Protein AF-A0A563END6-F1 (afdb_monomer)

Structure (mmCIF, N/CA/C/O backbone):
data_AF-A0A563END6-F1
#
_entry.id   AF-A0A563END6-F1
#
loop_
_atom_site.group_PDB
_atom_site.id
_atom_site.type_symbol
_atom_site.label_atom_id
_atom_site.label_alt_id
_atom_site.label_comp_id
_atom_site.label_asym_id
_atom_site.label_entity_id
_atom_site.label_seq_id
_atom_site.pdbx_PDB_ins_code
_atom_site.Cartn_x
_atom_site.Cartn_y
_atom_site.Cartn_z
_atom_site.occupancy
_atom_site.B_iso_or_equiv
_atom_site.auth_seq_id
_atom_site.auth_comp_id
_atom_site.auth_asym_id
_atom_site.auth_atom_id
_atom_site.pdbx_PDB_model_num
ATOM 1 N N . MET A 1 1 ? -0.394 10.462 -20.859 1.00 50.06 1 MET A N 1
ATOM 2 C CA . MET A 1 1 ? -0.257 9.027 -21.221 1.00 50.06 1 MET A CA 1
ATOM 3 C C . MET A 1 1 ? 1.206 8.719 -21.056 1.00 50.06 1 MET A C 1
ATOM 5 O O . MET A 1 1 ? 2.002 9.294 -21.792 1.00 50.06 1 MET A O 1
ATOM 9 N N . VAL A 1 2 ? 1.540 7.868 -20.091 1.00 61.25 2 VAL A N 1
ATOM 10 C CA . VAL A 1 2 ? 2.917 7.498 -19.762 1.00 61.25 2 VAL A CA 1
ATOM 11 C C . VAL A 1 2 ? 3.500 6.647 -20.901 1.00 61.25 2 VAL A C 1
ATOM 13 O O . VAL A 1 2 ? 3.554 5.420 -20.847 1.00 61.25 2 VAL A O 1
ATOM 16 N N . ALA A 1 3 ? 3.840 7.293 -22.013 1.00 48.19 3 ALA A N 1
ATOM 17 C CA . ALA A 1 3 ? 4.361 6.634 -23.195 1.00 48.19 3 ALA A CA 1
ATOM 18 C C . ALA A 1 3 ? 5.768 6.097 -22.889 1.00 48.19 3 ALA A C 1
ATOM 20 O O . ALA A 1 3 ? 6.666 6.865 -22.563 1.00 48.19 3 ALA A O 1
ATOM 21 N N . GLY A 1 4 ? 5.959 4.779 -23.005 1.00 56.31 4 GLY A N 1
ATOM 22 C CA . GLY A 1 4 ? 7.280 4.142 -22.915 1.00 56.31 4 GLY A CA 1
ATOM 23 C C . GLY A 1 4 ? 7.589 3.391 -21.617 1.00 56.31 4 GLY A C 1
ATOM 24 O O . GLY A 1 4 ? 8.641 2.763 -21.534 1.00 56.31 4 GLY A O 1
ATOM 25 N N . VAL A 1 5 ? 6.690 3.378 -20.631 1.00 72.31 5 VAL A N 1
ATOM 26 C CA . VAL A 1 5 ? 6.858 2.546 -19.430 1.00 72.31 5 VAL A CA 1
ATOM 27 C C . VAL A 1 5 ? 6.331 1.132 -19.696 1.00 72.31 5 VAL A C 1
ATOM 29 O O . VAL A 1 5 ? 5.125 0.922 -19.802 1.00 72.31 5 VAL A O 1
ATOM 32 N N . ASN A 1 6 ? 7.229 0.144 -19.789 1.00 83.88 6 ASN A N 1
ATOM 33 C CA . ASN A 1 6 ? 6.854 -1.270 -19.894 1.00 83.88 6 ASN A CA 1
ATOM 34 C C . ASN A 1 6 ? 7.070 -2.009 -18.564 1.00 83.88 6 ASN A C 1
ATOM 36 O O . ASN A 1 6 ? 8.046 -2.733 -18.371 1.00 83.88 6 ASN A O 1
ATOM 40 N N . LEU A 1 7 ? 6.129 -1.824 -17.637 1.00 90.56 7 LEU A N 1
ATOM 41 C CA . LEU A 1 7 ? 6.143 -2.510 -16.340 1.00 90.56 7 LEU A CA 1
ATOM 42 C C . LEU A 1 7 ? 5.976 -4.025 -16.467 1.00 90.56 7 LEU A C 1
ATOM 44 O O . LEU A 1 7 ? 6.492 -4.753 -15.626 1.00 90.56 7 LEU A O 1
ATOM 48 N N . ARG A 1 8 ? 5.277 -4.509 -17.503 1.00 92.44 8 ARG A N 1
ATOM 49 C CA . ARG A 1 8 ? 5.085 -5.948 -17.709 1.00 92.44 8 ARG A CA 1
ATOM 50 C C . ARG A 1 8 ? 6.429 -6.636 -17.932 1.00 92.44 8 ARG A C 1
ATOM 52 O O . ARG A 1 8 ? 6.716 -7.604 -17.239 1.00 92.44 8 ARG A O 1
ATOM 59 N N . ASP A 1 9 ? 7.271 -6.099 -18.810 1.00 92.75 9 ASP A N 1
ATOM 60 C CA . ASP A 1 9 ? 8.604 -6.663 -19.058 1.00 92.75 9 ASP A CA 1
ATOM 61 C C . ASP A 1 9 ? 9.468 -6.641 -17.787 1.00 92.75 9 ASP A C 1
ATOM 63 O O . ASP A 1 9 ? 10.149 -7.623 -17.486 1.00 92.75 9 ASP A O 1
ATOM 67 N N . ARG A 1 10 ? 9.399 -5.563 -16.988 1.00 93.06 10 ARG A N 1
ATOM 68 C CA . ARG A 1 10 ? 10.128 -5.491 -15.709 1.00 93.06 10 ARG A CA 1
ATOM 69 C C . ARG A 1 10 ? 9.625 -6.519 -14.691 1.00 93.06 10 ARG A C 1
ATOM 71 O O . ARG A 1 10 ? 10.433 -7.071 -13.941 1.00 93.06 10 ARG A O 1
ATOM 78 N N . VAL A 1 11 ? 8.322 -6.801 -14.662 1.00 95.19 11 VAL A N 1
ATOM 79 C CA . VAL A 1 11 ? 7.728 -7.845 -13.809 1.00 95.19 11 VAL A CA 1
ATOM 80 C C . VAL A 1 11 ? 8.221 -9.232 -14.225 1.00 95.19 11 VAL A C 1
ATOM 82 O O . VAL A 1 11 ? 8.665 -9.984 -13.357 1.00 95.19 11 VAL A O 1
ATOM 85 N N . GLU A 1 12 ? 8.227 -9.548 -15.523 1.00 95.81 12 GLU A N 1
ATOM 86 C CA . GLU A 1 12 ? 8.757 -10.819 -16.050 1.00 95.81 12 GLU A CA 1
ATOM 87 C C . GLU A 1 12 ? 10.248 -10.989 -15.722 1.00 95.81 12 GLU A C 1
ATOM 89 O O . GLU A 1 12 ? 10.675 -12.028 -15.212 1.00 95.81 12 GLU A O 1
ATOM 94 N N . GLN A 1 13 ? 11.044 -9.937 -15.939 1.00 95.00 13 GLN A N 1
ATOM 95 C CA . GLN A 1 13 ? 12.462 -9.927 -15.583 1.00 95.00 13 GLN A CA 1
ATOM 96 C C . GLN A 1 13 ? 12.662 -10.150 -14.080 1.00 95.00 13 GLN A C 1
ATOM 98 O O . GLN A 1 13 ? 13.479 -10.978 -13.681 1.00 95.00 13 GLN A O 1
ATOM 103 N N . THR A 1 14 ? 11.898 -9.445 -13.242 1.00 96.31 14 THR A N 1
ATOM 104 C CA . THR A 1 14 ? 11.981 -9.583 -11.784 1.00 96.31 14 THR A CA 1
ATOM 105 C C . THR A 1 14 ? 11.655 -11.010 -11.360 1.00 96.31 14 THR A C 1
ATOM 107 O O . THR A 1 14 ? 12.408 -11.583 -10.580 1.00 96.31 14 THR A O 1
ATOM 110 N N . LEU A 1 15 ? 10.595 -11.616 -11.908 1.00 96.31 15 LEU A N 1
ATOM 111 C CA . LEU A 1 15 ? 10.210 -13.001 -11.619 1.00 96.31 15 LEU A CA 1
ATOM 112 C C . LEU A 1 15 ? 11.338 -13.991 -11.967 1.00 96.31 15 LEU A C 1
ATOM 114 O O . LEU A 1 15 ? 11.627 -14.891 -11.176 1.00 96.31 15 LEU A O 1
ATOM 118 N N . ALA A 1 16 ? 12.016 -13.792 -13.101 1.00 95.81 16 ALA A N 1
ATOM 119 C CA . ALA A 1 16 ? 13.166 -14.604 -13.500 1.00 95.81 16 ALA A CA 1
ATOM 120 C C . ALA A 1 16 ? 14.397 -14.396 -12.593 1.00 95.81 16 ALA A C 1
ATOM 122 O O . ALA A 1 16 ? 15.074 -15.363 -12.243 1.00 95.81 16 ALA A O 1
ATOM 123 N N . GLU A 1 17 ? 14.685 -13.154 -12.192 1.00 95.50 17 GLU A N 1
ATOM 124 C CA . GLU A 1 17 ? 15.855 -12.798 -11.375 1.00 95.50 17 GLU A CA 1
ATOM 125 C C . GLU A 1 17 ? 15.739 -13.262 -9.918 1.00 95.50 17 GLU A C 1
ATOM 127 O O . GLU A 1 17 ? 16.709 -13.755 -9.338 1.00 95.50 17 GLU A O 1
ATOM 132 N N . VAL A 1 18 ? 14.565 -13.096 -9.302 1.00 96.69 18 VAL A N 1
ATOM 133 C CA . VAL A 1 18 ? 14.374 -13.394 -7.873 1.00 96.69 18 VAL A CA 1
ATOM 134 C C . VAL A 1 18 ? 14.133 -14.878 -7.598 1.00 96.69 18 VAL A C 1
ATOM 136 O O . VAL A 1 18 ? 14.295 -15.323 -6.453 1.00 96.69 18 VAL A O 1
ATOM 139 N N . GLY A 1 19 ? 13.753 -15.642 -8.629 1.00 94.94 19 GLY A N 1
ATOM 140 C CA . GLY A 1 19 ? 13.387 -17.050 -8.527 1.00 94.94 19 GLY A CA 1
ATOM 141 C C . GLY A 1 19 ? 12.332 -17.269 -7.444 1.00 94.94 19 GLY A C 1
ATOM 142 O O . GLY A 1 19 ? 11.265 -16.665 -7.451 1.00 94.94 19 GLY A O 1
ATOM 143 N N . ASP A 1 20 ? 12.654 -18.095 -6.450 1.00 95.12 20 ASP A N 1
ATOM 144 C CA . ASP A 1 20 ? 11.745 -18.409 -5.343 1.00 95.12 20 ASP A CA 1
ATOM 145 C C . ASP A 1 20 ? 11.776 -17.400 -4.184 1.00 95.12 20 ASP A C 1
ATOM 147 O O . ASP A 1 20 ? 11.244 -17.680 -3.105 1.00 95.12 20 ASP A O 1
ATOM 151 N N . ARG A 1 21 ? 12.375 -16.219 -4.339 1.00 97.94 21 ARG A N 1
ATOM 152 C CA . ARG A 1 21 ? 12.462 -15.208 -3.269 1.00 97.94 21 ARG A CA 1
ATOM 153 C C . ARG A 1 21 ? 11.643 -13.969 -3.600 1.00 97.94 21 ARG A C 1
ATOM 155 O O . ARG A 1 21 ? 11.454 -13.633 -4.754 1.00 97.94 21 ARG A O 1
ATOM 162 N N . PHE A 1 22 ? 11.165 -13.264 -2.583 1.00 98.44 22 PHE A N 1
ATOM 163 C CA . PHE A 1 22 ? 10.399 -12.038 -2.797 1.00 98.44 22 PHE A CA 1
ATOM 164 C C . PHE A 1 22 ? 11.340 -10.846 -3.039 1.00 98.44 22 PHE A C 1
ATOM 166 O O . PHE A 1 22 ? 12.280 -10.682 -2.247 1.00 98.44 22 PHE A O 1
ATOM 173 N N . PRO A 1 23 ? 11.101 -10.007 -4.066 1.00 98.19 23 PRO A N 1
ATOM 174 C CA . PRO A 1 23 ? 11.831 -8.754 -4.255 1.00 98.19 23 PRO A CA 1
ATOM 175 C C . PRO A 1 23 ? 11.569 -7.789 -3.094 1.00 98.19 23 PRO A C 1
ATOM 177 O O . PRO A 1 23 ? 10.468 -7.758 -2.548 1.00 98.19 23 PRO A O 1
ATOM 180 N N . LEU A 1 24 ? 12.584 -7.010 -2.715 1.00 97.75 24 LEU A N 1
ATOM 181 C CA . LEU A 1 24 ? 12.465 -5.946 -1.714 1.00 97.75 24 LEU A CA 1
ATOM 182 C C . LEU A 1 24 ? 12.863 -4.595 -2.317 1.00 97.75 24 LEU A C 1
ATOM 184 O O . LEU A 1 24 ? 12.020 -3.719 -2.501 1.00 97.75 24 LEU A O 1
ATOM 188 N N . HIS A 1 25 ? 14.141 -4.452 -2.665 1.00 98.00 25 HIS A N 1
ATOM 189 C CA . HIS A 1 25 ? 14.676 -3.278 -3.345 1.00 98.00 25 HIS A CA 1
ATOM 190 C C . HIS A 1 25 ? 15.756 -3.690 -4.345 1.00 98.00 25 HIS A C 1
ATOM 192 O O . HIS A 1 25 ? 16.452 -4.680 -4.113 1.00 98.00 25 HIS A O 1
ATOM 198 N N . ALA A 1 26 ? 15.922 -2.937 -5.427 1.00 97.62 26 ALA A N 1
ATOM 199 C CA . ALA A 1 26 ? 16.971 -3.157 -6.415 1.00 97.62 26 ALA A CA 1
ATOM 200 C C . ALA A 1 26 ? 17.955 -1.986 -6.429 1.00 97.62 26 ALA A C 1
ATOM 202 O O . ALA A 1 26 ? 17.563 -0.827 -6.261 1.00 97.62 26 ALA A O 1
ATOM 203 N N . ASP A 1 27 ? 19.241 -2.294 -6.592 1.00 95.19 27 ASP A N 1
ATOM 204 C CA . ASP A 1 27 ? 20.276 -1.264 -6.695 1.00 95.19 27 ASP A CA 1
ATOM 205 C C . ASP A 1 27 ? 20.072 -0.400 -7.964 1.00 95.19 27 ASP A C 1
ATOM 207 O O . ASP A 1 27 ? 19.692 -0.926 -9.016 1.00 95.19 27 ASP A O 1
ATOM 211 N N . PRO A 1 28 ? 20.329 0.919 -7.904 1.00 94.88 28 PRO A N 1
ATOM 212 C CA . PRO A 1 28 ? 20.119 1.811 -9.043 1.00 94.88 28 PRO A CA 1
ATOM 213 C C . PRO A 1 28 ? 21.006 1.495 -10.253 1.00 94.88 28 PRO A C 1
ATOM 215 O O . PRO A 1 28 ? 20.577 1.702 -11.390 1.00 94.88 28 PRO A O 1
ATOM 218 N N . VAL A 1 29 ? 22.229 1.000 -10.039 1.00 92.94 29 VAL A N 1
ATOM 219 C CA . VAL A 1 29 ? 23.229 0.844 -11.104 1.00 92.94 29 VAL A CA 1
ATOM 220 C C . VAL A 1 29 ? 22.958 -0.409 -11.930 1.00 92.94 29 VAL A C 1
ATOM 222 O O . VAL A 1 29 ? 22.760 -0.319 -13.138 1.00 92.94 29 VAL A O 1
ATOM 225 N N . GLY A 1 30 ? 22.944 -1.573 -11.286 1.00 88.62 30 GLY A N 1
ATOM 226 C CA . GLY A 1 30 ? 22.782 -2.876 -11.926 1.00 88.62 30 GLY A CA 1
ATOM 227 C C . GLY A 1 30 ? 21.353 -3.409 -11.912 1.00 88.62 30 GLY A C 1
ATOM 228 O O . GLY A 1 30 ? 21.073 -4.372 -12.619 1.00 88.62 30 GLY A O 1
ATOM 229 N N . GLY A 1 31 ? 20.448 -2.823 -11.120 1.00 92.12 31 GLY A N 1
ATOM 230 C CA . GLY A 1 31 ? 19.063 -3.296 -11.019 1.00 92.12 31 GLY A CA 1
ATOM 231 C C . GLY A 1 31 ? 18.925 -4.635 -10.297 1.00 92.12 31 GLY A C 1
ATOM 232 O O . GLY A 1 31 ? 17.881 -5.275 -10.412 1.00 92.12 31 GLY A O 1
ATOM 233 N N . LEU A 1 32 ? 19.959 -5.056 -9.559 1.00 94.19 32 LEU A N 1
ATOM 234 C CA . LEU A 1 32 ? 19.988 -6.339 -8.861 1.00 94.19 32 LEU A CA 1
ATOM 235 C C . LEU A 1 32 ? 19.104 -6.298 -7.615 1.00 94.19 32 LEU A C 1
ATOM 237 O O . LEU A 1 32 ? 19.339 -5.508 -6.696 1.00 94.19 32 LEU A O 1
ATOM 241 N N . TRP A 1 33 ? 18.121 -7.196 -7.560 1.00 97.50 33 TRP A N 1
ATOM 242 C CA . TRP A 1 33 ? 17.206 -7.302 -6.430 1.00 97.50 33 TRP A CA 1
ATOM 243 C C . TRP A 1 33 ? 17.881 -7.859 -5.178 1.00 97.50 33 TRP A C 1
ATOM 245 O O . TRP A 1 33 ? 18.346 -9.002 -5.122 1.00 97.50 33 TRP A O 1
ATOM 255 N N . ARG A 1 34 ? 17.806 -7.090 -4.094 1.00 97.50 34 ARG A N 1
ATOM 256 C CA . ARG A 1 34 ? 17.827 -7.646 -2.747 1.00 97.50 34 ARG A CA 1
ATOM 257 C C . ARG A 1 34 ? 16.490 -8.332 -2.492 1.00 97.50 34 ARG A C 1
ATOM 259 O O . ARG A 1 34 ? 15.429 -7.758 -2.726 1.00 97.50 34 ARG A O 1
ATOM 266 N N . THR A 1 35 ? 16.549 -9.558 -1.980 1.00 98.12 35 THR A N 1
ATOM 267 C CA . THR A 1 35 ? 15.365 -10.401 -1.803 1.00 98.12 35 THR A CA 1
ATOM 268 C C . THR A 1 35 ? 15.239 -10.967 -0.394 1.00 98.12 35 THR A C 1
ATOM 270 O O . THR A 1 35 ? 16.226 -11.214 0.312 1.00 98.12 35 THR A O 1
ATOM 273 N N . THR A 1 36 ? 14.008 -11.270 0.003 1.00 97.06 36 THR A N 1
ATOM 274 C CA . THR A 1 36 ? 13.686 -11.914 1.282 1.00 97.06 36 THR A CA 1
ATOM 275 C C . THR A 1 36 ? 13.037 -13.281 1.057 1.00 97.06 36 THR A C 1
ATOM 277 O O . THR A 1 36 ? 12.472 -13.563 0.002 1.00 97.06 36 THR A O 1
ATOM 280 N N . ALA A 1 37 ? 13.129 -14.175 2.046 1.00 95.88 37 ALA A N 1
ATOM 281 C CA . ALA A 1 37 ? 12.594 -15.533 1.908 1.00 95.88 37 ALA A CA 1
ATOM 282 C C . ALA A 1 37 ? 11.053 -15.577 1.944 1.00 95.88 37 ALA A C 1
ATOM 284 O O . ALA A 1 37 ? 10.440 -16.395 1.260 1.00 95.88 37 ALA A O 1
ATOM 285 N N . ARG A 1 38 ? 10.437 -14.694 2.742 1.00 94.12 38 ARG A N 1
ATOM 286 C CA . ARG A 1 38 ? 8.986 -14.651 3.000 1.00 94.12 38 ARG A CA 1
ATOM 287 C C . ARG A 1 38 ? 8.332 -13.313 2.628 1.00 94.12 38 ARG A C 1
ATOM 289 O O . ARG A 1 38 ? 7.207 -13.065 3.034 1.00 94.12 38 ARG A O 1
ATOM 296 N N . GLY A 1 39 ? 9.039 -12.416 1.943 1.00 93.94 39 GLY A N 1
ATOM 297 C CA . GLY A 1 39 ? 8.524 -11.104 1.524 1.00 93.94 39 GLY A CA 1
ATOM 298 C C . GLY A 1 39 ? 8.463 -10.034 2.614 1.00 93.94 39 GLY A C 1
ATOM 299 O O . GLY A 1 39 ? 8.510 -8.851 2.283 1.00 93.94 39 GLY A O 1
ATOM 300 N N . SER A 1 40 ? 8.448 -10.420 3.897 1.00 92.69 40 SER A N 1
ATOM 301 C CA . SER A 1 40 ? 8.242 -9.479 5.010 1.00 92.69 40 SER A CA 1
ATOM 302 C C . SER A 1 40 ? 6.930 -8.697 4.811 1.00 92.69 40 SER A C 1
ATOM 304 O O . SER A 1 40 ? 6.016 -9.185 4.148 1.00 92.69 40 SER A O 1
ATOM 306 N N . TRP A 1 41 ? 6.842 -7.474 5.326 1.00 94.31 41 TRP A N 1
ATOM 307 C CA . TRP A 1 41 ? 5.686 -6.586 5.165 1.00 94.31 41 TRP A CA 1
ATOM 308 C C . TRP A 1 41 ? 5.370 -6.239 3.701 1.00 94.31 41 TRP A C 1
ATOM 310 O O . TRP A 1 41 ? 4.244 -5.883 3.375 1.00 94.31 41 TRP A O 1
ATOM 320 N N . THR A 1 42 ? 6.345 -6.392 2.798 1.00 96.38 42 THR A N 1
ATOM 321 C CA . THR A 1 42 ? 6.202 -6.066 1.371 1.00 96.38 42 THR A CA 1
ATOM 322 C C . THR A 1 42 ? 5.669 -7.205 0.506 1.00 96.38 42 THR A C 1
ATOM 324 O O . THR A 1 42 ? 5.440 -7.008 -0.687 1.00 96.38 42 THR A O 1
ATOM 327 N N . ALA A 1 43 ? 5.472 -8.399 1.080 1.00 97.19 43 ALA A N 1
ATOM 328 C CA . ALA A 1 43 ? 5.094 -9.599 0.332 1.00 97.19 43 ALA A CA 1
ATOM 329 C C . ALA A 1 43 ? 3.826 -9.385 -0.512 1.00 97.19 43 ALA A C 1
ATOM 331 O O . ALA A 1 43 ? 3.777 -9.799 -1.671 1.00 97.19 43 ALA A O 1
ATOM 332 N N . GLY A 1 44 ? 2.840 -8.686 0.061 1.00 97.75 44 GLY A N 1
ATOM 333 C CA . GLY A 1 44 ? 1.572 -8.375 -0.594 1.00 97.75 44 GLY A CA 1
ATOM 334 C C . GLY A 1 44 ? 1.734 -7.553 -1.867 1.00 97.75 44 GLY A C 1
ATOM 335 O O . GLY A 1 44 ? 1.081 -7.852 -2.857 1.00 97.75 44 GLY A O 1
ATOM 336 N N . PHE A 1 45 ? 2.655 -6.587 -1.896 1.00 98.31 45 PHE A N 1
ATOM 337 C CA . PHE A 1 45 ? 2.856 -5.728 -3.068 1.00 98.31 45 PHE A CA 1
ATOM 338 C C . PHE A 1 45 ? 3.371 -6.503 -4.278 1.00 98.31 45 PHE A C 1
ATOM 340 O O . PHE A 1 45 ? 2.960 -6.226 -5.401 1.00 98.31 45 PHE A O 1
ATOM 347 N N . TRP A 1 46 ? 4.231 -7.504 -4.065 1.00 98.38 46 TRP A N 1
ATOM 348 C CA . TRP A 1 46 ? 4.687 -8.359 -5.160 1.00 98.38 4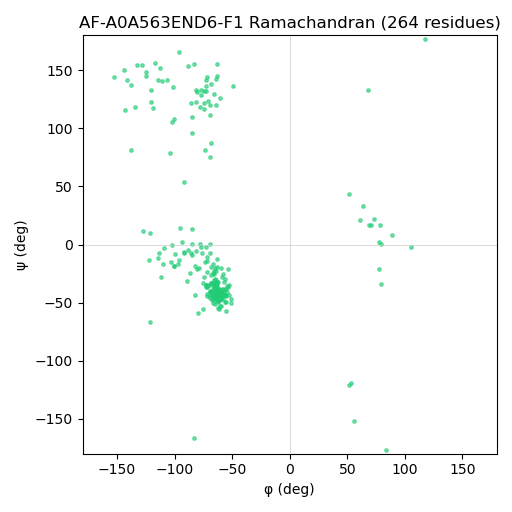6 TRP A CA 1
ATOM 349 C C . TRP A 1 46 ? 3.544 -9.210 -5.722 1.00 98.38 46 TRP A C 1
ATOM 351 O O . TRP A 1 46 ? 3.338 -9.247 -6.932 1.00 98.38 46 TRP A O 1
ATOM 361 N N . VAL A 1 47 ? 2.754 -9.842 -4.847 1.00 97.94 47 VAL A N 1
ATOM 362 C CA . VAL A 1 47 ? 1.584 -10.636 -5.267 1.00 97.94 47 VAL A CA 1
ATOM 363 C C . VAL A 1 47 ? 0.543 -9.760 -5.963 1.00 97.94 47 VAL A C 1
ATOM 365 O O . VAL A 1 47 ? 0.015 -10.143 -7.005 1.00 97.94 47 VAL A O 1
ATOM 368 N N . GLY A 1 48 ? 0.288 -8.569 -5.424 1.00 97.19 48 GLY A N 1
ATOM 369 C CA . GLY A 1 48 ? -0.594 -7.570 -6.013 1.00 97.19 48 GLY A CA 1
ATOM 370 C C . GLY A 1 48 ? -0.132 -7.146 -7.399 1.00 97.19 48 GLY A C 1
ATOM 371 O O . GLY A 1 48 ? -0.936 -7.106 -8.324 1.00 97.19 48 GLY A O 1
ATOM 372 N N . LEU A 1 49 ? 1.170 -6.913 -7.580 1.00 96.81 49 LEU A N 1
ATOM 373 C CA . LEU A 1 49 ? 1.736 -6.550 -8.877 1.00 96.81 49 LEU A CA 1
ATOM 374 C C . LEU A 1 49 ? 1.548 -7.667 -9.914 1.00 96.81 49 LEU A C 1
ATOM 376 O O . LEU A 1 49 ? 1.108 -7.396 -11.029 1.00 96.81 49 LEU A O 1
ATOM 380 N N . LEU A 1 50 ? 1.803 -8.924 -9.538 1.00 97.38 50 LEU A N 1
ATOM 381 C CA . LEU A 1 50 ? 1.526 -10.079 -10.402 1.00 97.38 50 LEU A CA 1
ATOM 382 C C . LEU A 1 50 ? 0.035 -10.169 -10.771 1.00 97.38 50 LEU A C 1
ATOM 384 O O . LEU A 1 50 ? -0.297 -10.390 -11.939 1.00 97.38 50 LEU A O 1
ATOM 388 N N . SER A 1 51 ? -0.850 -9.933 -9.798 1.00 96.12 51 SER A N 1
ATOM 389 C CA . SER A 1 51 ? -2.303 -9.927 -9.992 1.00 96.12 51 SER A CA 1
ATOM 390 C C . SER A 1 51 ? -2.753 -8.826 -10.962 1.00 96.12 51 SER A C 1
ATOM 392 O O . SER A 1 51 ? -3.487 -9.111 -11.908 1.00 96.12 51 SER A O 1
ATOM 394 N N . LEU A 1 52 ? -2.243 -7.595 -10.807 1.00 95.06 52 LEU A N 1
ATOM 395 C CA . LEU A 1 52 ? -2.541 -6.454 -11.689 1.00 95.06 52 LEU A CA 1
ATOM 396 C C . LEU A 1 52 ? -2.209 -6.741 -13.159 1.00 95.06 52 LEU A C 1
ATOM 398 O O . LEU A 1 52 ? -2.886 -6.244 -14.060 1.00 95.06 52 LEU A O 1
ATOM 402 N N . PHE A 1 53 ? -1.180 -7.551 -13.413 1.00 94.50 53 PHE A N 1
ATOM 403 C CA . PHE A 1 53 ? -0.791 -7.956 -14.764 1.00 94.50 53 PHE A CA 1
ATOM 404 C C . PHE A 1 53 ? -1.410 -9.282 -15.227 1.00 94.50 53 PHE A C 1
ATOM 406 O O . PHE A 1 53 ? -1.130 -9.706 -16.357 1.00 94.50 53 PHE A O 1
ATOM 413 N N . GLY A 1 54 ? -2.258 -9.911 -14.407 1.00 94.69 54 GLY A N 1
ATOM 414 C CA . GLY A 1 54 ? -2.902 -11.190 -14.703 1.00 94.69 54 GLY A CA 1
ATOM 415 C C . GLY A 1 54 ? -1.905 -12.342 -14.842 1.00 94.69 54 GLY A C 1
ATOM 416 O O . GLY A 1 54 ? -2.094 -13.221 -15.681 1.00 94.69 54 GLY A O 1
ATOM 417 N N . HIS A 1 55 ? -0.803 -12.311 -14.087 1.00 96.12 55 HIS A N 1
ATOM 418 C CA . HIS A 1 55 ? 0.293 -13.262 -14.255 1.00 96.12 55 HIS A CA 1
ATOM 419 C C . HIS A 1 55 ? -0.081 -14.666 -13.726 1.00 96.12 55 HIS A C 1
ATOM 421 O O . HIS A 1 55 ? -0.615 -14.773 -12.615 1.00 96.12 55 HIS A O 1
ATOM 427 N N . PRO A 1 56 ? 0.232 -15.764 -14.447 1.00 96.06 56 PRO A N 1
ATOM 428 C CA . PRO A 1 56 ? -0.182 -17.124 -14.076 1.00 96.06 56 PRO A CA 1
ATOM 429 C C . PRO A 1 56 ? 0.435 -17.645 -12.769 1.00 96.06 56 PRO A C 1
ATOM 431 O O . PRO A 1 56 ? -0.150 -18.508 -12.124 1.00 96.06 56 PRO A O 1
ATOM 434 N N . GLU A 1 57 ? 1.579 -17.107 -12.337 1.00 96.00 57 GLU A N 1
ATOM 435 C CA . GLU A 1 57 ? 2.205 -17.472 -11.052 1.00 96.00 57 GLU A CA 1
ATOM 436 C C . GLU A 1 57 ? 1.507 -16.844 -9.828 1.00 96.00 57 GLU A C 1
ATOM 438 O O . GLU A 1 57 ? 1.842 -17.185 -8.692 1.00 96.00 57 GLU A O 1
ATOM 443 N N . THR A 1 58 ? 0.534 -15.942 -10.019 1.00 96.75 58 THR A N 1
ATOM 444 C CA . THR A 1 58 ? -0.150 -15.239 -8.915 1.00 96.75 58 THR A CA 1
ATOM 445 C C . THR A 1 58 ? -0.675 -16.190 -7.827 1.00 96.75 58 THR A C 1
ATOM 447 O O . THR A 1 58 ? -0.378 -15.938 -6.657 1.00 96.75 58 THR A O 1
ATOM 450 N N . PRO A 1 59 ? -1.368 -17.310 -8.139 1.00 95.81 59 PRO A N 1
ATOM 451 C CA . PRO A 1 59 ? -1.841 -18.242 -7.110 1.00 95.81 59 PRO A CA 1
ATOM 452 C C . PRO A 1 59 ? -0.705 -18.886 -6.302 1.00 95.81 59 PRO A C 1
ATOM 454 O O . PRO A 1 59 ? -0.807 -19.005 -5.082 1.00 95.81 59 PRO A O 1
ATOM 457 N N . ARG A 1 60 ? 0.411 -19.251 -6.955 1.00 95.75 60 ARG A N 1
ATOM 458 C CA . ARG A 1 60 ? 1.591 -19.821 -6.278 1.00 95.75 60 ARG A CA 1
ATOM 459 C C . ARG A 1 60 ? 2.165 -18.830 -5.270 1.00 95.75 60 ARG A C 1
ATOM 461 O O . ARG A 1 60 ? 2.492 -19.216 -4.150 1.00 95.75 60 ARG A O 1
ATOM 468 N N . TRP A 1 61 ? 2.313 -17.566 -5.661 1.00 97.25 61 TRP A N 1
ATOM 469 C CA . TRP A 1 61 ? 2.858 -16.538 -4.774 1.00 97.25 61 TRP A CA 1
ATOM 470 C C . TRP A 1 61 ? 1.887 -16.144 -3.662 1.00 97.25 61 TRP A C 1
ATOM 472 O O . TRP A 1 61 ? 2.332 -15.942 -2.533 1.00 97.25 61 TRP A O 1
ATOM 482 N N . ASN A 1 62 ? 0.582 -16.100 -3.941 1.00 96.00 62 ASN A N 1
ATOM 483 C CA . ASN A 1 62 ? -0.428 -15.814 -2.927 1.00 96.00 62 ASN A CA 1
ATOM 484 C C . ASN A 1 62 ? -0.474 -16.890 -1.832 1.00 96.00 62 ASN A C 1
ATOM 486 O O . ASN A 1 62 ? -0.454 -16.541 -0.655 1.00 96.00 62 ASN A O 1
ATOM 490 N N . ALA A 1 63 ? -0.386 -18.179 -2.187 1.00 95.81 63 ALA A N 1
ATOM 491 C CA . ALA A 1 63 ? -0.332 -19.268 -1.205 1.00 95.81 63 ALA A CA 1
ATOM 492 C C . ALA A 1 63 ? 0.824 -19.108 -0.195 1.00 95.81 63 ALA A C 1
ATOM 494 O O . ALA A 1 63 ? 0.724 -19.498 0.965 1.00 95.81 63 ALA A O 1
ATOM 495 N N . ARG A 1 64 ? 1.930 -18.471 -0.598 1.00 96.75 64 ARG A N 1
ATOM 496 C CA . ARG A 1 64 ? 3.079 -18.215 0.289 1.00 96.75 64 ARG A CA 1
ATOM 497 C C . ARG A 1 64 ? 2.826 -17.109 1.313 1.00 96.75 64 ARG A C 1
ATOM 499 O O . ARG A 1 64 ? 3.593 -17.002 2.273 1.00 96.75 64 ARG A O 1
ATOM 506 N N . LEU A 1 65 ? 1.779 -16.305 1.128 1.00 97.31 65 LEU A N 1
ATOM 507 C CA . LEU A 1 65 ? 1.347 -15.324 2.118 1.00 97.31 65 LEU A CA 1
ATOM 508 C C . LEU A 1 65 ? 0.699 -15.990 3.335 1.00 97.31 65 LEU A C 1
ATOM 510 O O . LEU A 1 65 ? 0.601 -15.336 4.366 1.00 97.31 65 LEU A O 1
ATOM 514 N N . GLU A 1 66 ? 0.326 -17.277 3.272 1.00 96.50 66 GLU A N 1
ATOM 515 C CA . GLU A 1 66 ? -0.368 -17.970 4.367 1.00 96.50 66 GLU A CA 1
ATOM 516 C C . GLU A 1 66 ? 0.365 -17.861 5.707 1.00 96.50 66 GLU A C 1
ATOM 518 O O . GLU A 1 66 ? -0.256 -17.642 6.740 1.00 96.50 66 GLU A O 1
ATOM 523 N N . CYS A 1 67 ? 1.699 -17.890 5.703 1.00 95.50 67 CYS A N 1
ATOM 524 C CA . CYS A 1 67 ? 2.477 -17.751 6.935 1.00 95.50 67 CYS A CA 1
ATOM 525 C C . CYS A 1 67 ? 2.306 -16.400 7.661 1.00 95.50 67 CYS A C 1
ATOM 527 O O . CYS A 1 67 ? 2.732 -16.279 8.808 1.00 95.50 67 CYS A O 1
ATOM 529 N N . TRP A 1 68 ? 1.702 -15.402 7.011 1.00 97.38 68 TRP A N 1
ATOM 530 C CA . TRP A 1 68 ? 1.415 -14.087 7.578 1.00 97.38 68 TRP A CA 1
ATOM 531 C C . TRP A 1 68 ? -0.035 -13.930 8.057 1.00 97.38 68 TRP A C 1
ATOM 533 O O . TRP A 1 68 ? -0.338 -12.925 8.697 1.00 97.38 68 TRP A O 1
ATOM 543 N N . SER A 1 69 ? -0.942 -14.881 7.787 1.00 95.75 69 SER A N 1
ATOM 544 C CA . SER A 1 69 ? -2.376 -14.715 8.097 1.00 95.75 69 SER A CA 1
ATOM 545 C C . SER A 1 69 ? -2.681 -14.627 9.585 1.00 95.75 69 SER A C 1
ATOM 547 O O . SER A 1 69 ? -3.676 -14.022 9.970 1.00 95.75 69 SER A O 1
ATOM 549 N N . ASP A 1 70 ? -1.809 -15.198 10.409 1.00 95.00 70 ASP A N 1
ATOM 550 C CA . ASP A 1 70 ? -1.938 -15.222 11.866 1.00 95.00 70 ASP A CA 1
ATOM 551 C C . ASP A 1 70 ? -0.666 -14.703 12.555 1.00 95.00 70 ASP A C 1
ATOM 553 O O . ASP A 1 70 ? -0.492 -14.866 13.760 1.00 95.00 70 ASP A O 1
ATOM 557 N N . ALA A 1 71 ? 0.247 -14.091 11.792 1.00 95.62 71 ALA A N 1
ATOM 558 C CA . ALA A 1 71 ? 1.447 -13.485 12.351 1.00 95.62 71 ALA A CA 1
ATOM 559 C C . ALA A 1 71 ? 1.074 -12.261 13.194 1.00 95.62 71 ALA A C 1
ATOM 561 O O . ALA A 1 71 ? 0.245 -11.451 12.776 1.00 95.62 71 ALA A O 1
ATOM 562 N N . ASP A 1 72 ? 1.719 -12.102 14.351 1.00 95.31 72 ASP A N 1
ATOM 563 C CA . ASP A 1 72 ? 1.499 -10.950 15.221 1.00 95.31 72 ASP A CA 1
ATOM 564 C C . ASP A 1 72 ? 2.150 -9.698 14.625 1.00 95.31 72 ASP A C 1
ATOM 566 O O . ASP A 1 72 ? 3.281 -9.331 14.937 1.00 95.31 72 ASP A O 1
ATOM 570 N N . THR A 1 73 ? 1.453 -9.070 13.680 1.00 95.56 73 THR A N 1
ATOM 571 C CA . THR A 1 73 ? 1.831 -7.766 13.149 1.00 95.56 73 THR A CA 1
ATOM 572 C C . THR A 1 73 ? 0.631 -6.987 12.627 1.00 95.56 73 THR A C 1
ATOM 574 O O . THR A 1 73 ? -0.292 -7.561 12.053 1.00 95.56 73 THR A O 1
ATOM 577 N N . VAL A 1 74 ? 0.615 -5.667 12.789 1.00 96.50 74 VAL A N 1
ATOM 578 C CA . VAL A 1 74 ? -0.394 -4.803 12.145 1.00 96.50 74 VAL A CA 1
ATOM 579 C C . VAL A 1 74 ? -0.241 -4.784 10.613 1.00 96.50 74 VAL A C 1
ATOM 581 O O . VAL A 1 74 ? -1.213 -4.631 9.877 1.00 96.50 74 VAL A O 1
ATOM 584 N N . LEU A 1 75 ? 0.964 -5.074 10.105 1.00 96.44 75 LEU A N 1
ATOM 585 C CA . LEU A 1 75 ? 1.300 -5.039 8.676 1.00 96.44 75 LEU A CA 1
ATOM 586 C C . LEU A 1 75 ? 0.633 -6.152 7.850 1.00 96.44 75 LEU A C 1
ATOM 588 O O . LEU A 1 75 ? 0.787 -6.194 6.628 1.00 96.44 75 LEU A O 1
ATOM 592 N N . GLN A 1 76 ? -0.171 -7.013 8.481 1.00 97.38 76 GLN A N 1
ATOM 593 C CA . GLN A 1 76 ? -1.115 -7.878 7.775 1.00 97.38 76 GLN A CA 1
ATOM 594 C C . GLN A 1 76 ? -2.024 -7.076 6.835 1.00 97.38 76 GLN A C 1
ATOM 596 O O . GLN A 1 76 ? -2.327 -7.558 5.746 1.00 97.38 76 GLN A O 1
ATOM 601 N N . GLY A 1 77 ? -2.397 -5.844 7.203 1.00 97.06 77 GLY A N 1
ATOM 602 C CA . GLY A 1 77 ? -3.138 -4.947 6.317 1.00 97.06 77 GLY A CA 1
ATOM 603 C C . GLY A 1 77 ? -2.423 -4.732 4.984 1.00 97.06 77 GLY A C 1
ATOM 604 O O . GLY A 1 77 ? -3.005 -4.957 3.929 1.00 97.06 77 GLY A O 1
ATOM 605 N N . MET A 1 78 ? -1.130 -4.401 5.010 1.00 96.69 78 MET A N 1
ATOM 606 C CA . MET A 1 78 ? -0.341 -4.227 3.786 1.00 96.69 78 MET A CA 1
ATOM 607 C C . MET A 1 78 ? -0.212 -5.523 2.976 1.00 96.69 78 MET A C 1
ATOM 609 O O . MET A 1 78 ? -0.308 -5.509 1.749 1.00 96.69 78 MET A O 1
ATOM 613 N N . ILE A 1 79 ? -0.013 -6.653 3.655 1.00 97.81 79 ILE A N 1
ATOM 614 C CA . ILE A 1 79 ? 0.196 -7.947 2.999 1.00 97.81 79 ILE A CA 1
ATOM 615 C C . ILE A 1 79 ? -1.089 -8.433 2.313 1.00 97.81 79 ILE A C 1
ATOM 617 O O . ILE A 1 79 ? -1.044 -8.866 1.161 1.00 97.81 79 ILE A O 1
ATOM 621 N N . PHE A 1 80 ? -2.228 -8.359 3.003 1.00 97.62 80 PHE A N 1
ATOM 622 C CA . PHE A 1 80 ? -3.470 -9.000 2.566 1.00 97.62 80 PHE A CA 1
ATOM 623 C C . PHE A 1 80 ? -4.466 -8.073 1.898 1.00 97.62 80 PHE A C 1
ATOM 625 O O . PHE A 1 80 ? -5.328 -8.586 1.195 1.00 97.62 80 PHE A O 1
ATOM 632 N N . TRP A 1 81 ? -4.363 -6.754 2.073 1.00 97.38 81 TRP A N 1
ATOM 633 C CA . TRP A 1 81 ? -5.153 -5.826 1.272 1.00 97.38 81 TRP A CA 1
ATOM 634 C C . TRP A 1 81 ? -4.579 -5.720 -0.138 1.00 97.38 81 TRP A C 1
ATOM 636 O O . TRP A 1 81 ? -5.255 -6.034 -1.109 1.00 97.38 81 TRP A O 1
ATOM 646 N N . TYR A 1 82 ? -3.293 -5.385 -0.258 1.00 97.00 82 TYR A N 1
ATOM 647 C CA . TYR A 1 82 ? -2.663 -5.159 -1.561 1.00 97.00 82 TYR A CA 1
ATOM 648 C C . TYR A 1 82 ? -2.245 -6.451 -2.276 1.00 97.00 82 TYR A C 1
ATOM 650 O O . TYR A 1 82 ? -2.117 -6.460 -3.495 1.00 97.00 82 TYR A O 1
ATOM 658 N N . GLY A 1 83 ? -2.074 -7.554 -1.539 1.00 95.06 83 GLY A N 1
ATOM 659 C CA . GLY A 1 83 ? -1.834 -8.894 -2.088 1.00 95.06 83 GLY A CA 1
ATOM 660 C C . GLY A 1 83 ? -3.094 -9.749 -2.244 1.00 95.06 83 GLY A C 1
ATOM 661 O O . GLY A 1 83 ? -2.976 -10.969 -2.399 1.00 95.06 83 GLY A O 1
ATOM 662 N N . ARG A 1 84 ? -4.290 -9.147 -2.152 1.00 89.81 84 ARG A N 1
ATOM 663 C CA . ARG A 1 84 ? -5.584 -9.843 -2.101 1.00 89.81 84 ARG A CA 1
ATOM 664 C C . ARG A 1 84 ? -5.940 -10.524 -3.425 1.00 89.81 84 ARG A C 1
ATOM 666 O O . ARG A 1 84 ? -6.639 -9.955 -4.256 1.00 89.81 84 ARG A O 1
ATOM 673 N N . SER A 1 85 ? -5.499 -11.765 -3.611 1.00 86.31 85 SER A N 1
ATOM 674 C CA . SER A 1 85 ? -6.015 -12.655 -4.667 1.00 86.31 85 SER A CA 1
ATOM 675 C C . SER A 1 85 ? -6.762 -13.882 -4.134 1.00 86.31 85 SER A C 1
ATOM 677 O O . SER A 1 85 ? -7.487 -14.521 -4.890 1.00 86.31 85 SER A O 1
ATOM 679 N N . ASP A 1 86 ? -6.664 -14.154 -2.830 1.00 88.56 86 ASP A N 1
ATOM 680 C CA . ASP A 1 86 ? -7.471 -15.133 -2.098 1.00 88.56 86 ASP A CA 1
ATOM 681 C C . ASP A 1 86 ? -8.273 -14.406 -1.004 1.00 88.56 86 ASP A C 1
ATOM 683 O O . ASP A 1 86 ? -7.708 -13.787 -0.095 1.00 88.56 86 ASP A O 1
ATOM 687 N N . ALA A 1 87 ? -9.603 -14.452 -1.115 1.00 92.62 87 ALA A N 1
ATOM 688 C CA . ALA A 1 87 ? -10.508 -13.782 -0.189 1.00 92.62 87 ALA A CA 1
ATOM 689 C C . ALA A 1 87 ? -10.549 -14.455 1.192 1.00 92.62 87 ALA A C 1
ATOM 691 O O . ALA A 1 87 ? -10.645 -13.753 2.200 1.00 92.62 87 ALA A O 1
ATOM 692 N N . ASP A 1 88 ? -10.437 -15.783 1.263 1.00 95.25 88 ASP A N 1
ATOM 693 C CA . ASP A 1 88 ? -10.501 -16.518 2.530 1.00 95.25 88 ASP A CA 1
ATOM 694 C C . ASP A 1 88 ? -9.272 -16.213 3.383 1.00 95.25 88 ASP A C 1
ATOM 696 O O . ASP A 1 88 ? -9.377 -15.998 4.599 1.00 95.25 88 ASP A O 1
ATOM 700 N N . LEU A 1 89 ? -8.107 -16.124 2.736 1.00 95.31 89 LEU A N 1
ATOM 701 C CA . LEU A 1 89 ? -6.868 -15.780 3.417 1.00 95.31 89 LEU A CA 1
ATOM 702 C C . LEU A 1 89 ? -6.878 -14.331 3.929 1.00 95.31 89 LEU A C 1
ATOM 704 O O . LEU A 1 89 ? -6.483 -14.077 5.071 1.00 95.31 89 LEU A O 1
ATOM 708 N N . ALA A 1 90 ? -7.405 -13.393 3.136 1.00 96.81 90 ALA A N 1
ATOM 709 C CA . ALA A 1 90 ? -7.584 -12.005 3.562 1.00 96.81 90 ALA A CA 1
ATOM 710 C C . ALA A 1 90 ? -8.588 -11.871 4.725 1.00 96.81 90 ALA A C 1
ATOM 712 O O . ALA A 1 90 ? -8.322 -11.148 5.687 1.00 96.81 90 ALA A O 1
ATOM 713 N N . VAL A 1 91 ? -9.704 -12.611 4.701 1.00 97.88 91 VAL A N 1
ATOM 714 C CA . VAL A 1 91 ? -10.671 -12.646 5.816 1.00 97.88 91 VAL A CA 1
ATOM 715 C C . VAL A 1 91 ? -10.039 -13.222 7.085 1.00 97.88 91 VAL A C 1
ATOM 717 O O . VAL A 1 91 ? -10.308 -12.721 8.181 1.00 97.88 91 VAL A O 1
ATOM 720 N N . ARG A 1 92 ? -9.194 -14.256 6.973 1.00 97.88 92 ARG A N 1
ATOM 721 C CA . ARG A 1 92 ? -8.447 -14.799 8.121 1.00 97.88 92 ARG A CA 1
ATOM 722 C C . ARG A 1 92 ? -7.541 -13.732 8.736 1.00 97.88 92 ARG A C 1
ATOM 724 O O . ARG A 1 92 ? -7.607 -13.518 9.945 1.00 97.88 92 ARG A O 1
ATOM 731 N N . ALA A 1 93 ? -6.789 -13.007 7.910 1.00 98.25 93 ALA A N 1
ATOM 732 C CA . ALA A 1 93 ? -5.936 -11.916 8.371 1.00 98.25 93 ALA A CA 1
ATOM 733 C C . ALA A 1 93 ? -6.728 -10.783 9.048 1.00 98.25 93 ALA A C 1
ATOM 735 O O . ALA A 1 93 ? -6.342 -10.326 10.123 1.00 98.25 93 ALA A O 1
ATOM 736 N N . ALA A 1 94 ? -7.874 -10.383 8.485 1.00 98.50 94 ALA A N 1
ATOM 737 C CA . ALA A 1 94 ? -8.762 -9.390 9.096 1.00 98.50 94 ALA A CA 1
ATOM 738 C C . ALA A 1 94 ? -9.253 -9.828 10.489 1.00 98.50 94 ALA A C 1
ATOM 740 O O . ALA A 1 94 ? -9.230 -9.046 11.439 1.00 98.50 94 ALA A O 1
ATOM 741 N N . LYS A 1 95 ? -9.641 -11.102 10.639 1.00 98.62 95 LYS A N 1
ATOM 742 C CA . LYS A 1 95 ? -10.038 -11.674 11.936 1.00 98.62 95 LYS A CA 1
ATOM 743 C C . LYS A 1 95 ? -8.880 -11.706 12.934 1.00 98.62 95 LYS A C 1
ATOM 745 O O . LYS A 1 95 ? -9.098 -11.411 14.107 1.00 98.62 95 LYS A O 1
ATOM 750 N N . SER A 1 96 ? -7.669 -12.028 12.476 1.00 98.38 96 SER A N 1
ATOM 751 C CA . SER A 1 96 ? -6.466 -11.987 13.313 1.00 98.38 96 SER A CA 1
ATOM 752 C C . SER A 1 96 ? -6.177 -10.566 13.819 1.00 98.38 96 SER A C 1
ATOM 754 O O . SER A 1 96 ? -6.006 -10.377 15.024 1.00 98.38 96 SER A O 1
ATOM 756 N N . LEU A 1 97 ? -6.236 -9.551 12.946 1.00 98.44 97 LEU A N 1
ATOM 757 C CA . LEU A 1 97 ? -6.115 -8.136 13.331 1.00 98.44 97 LEU A CA 1
ATOM 758 C C . LEU A 1 97 ? -7.157 -7.747 14.394 1.00 98.44 97 LEU A C 1
ATOM 760 O O . LEU A 1 97 ? -6.800 -7.211 15.441 1.00 98.44 97 LEU A O 1
ATOM 764 N N . VAL A 1 98 ? -8.434 -8.074 14.168 1.00 98.50 98 VAL A N 1
ATOM 765 C CA . VAL A 1 98 ? -9.528 -7.750 15.106 1.00 98.50 98 VAL A CA 1
ATOM 766 C C . VAL A 1 98 ? -9.357 -8.451 16.451 1.00 98.50 98 VAL A C 1
ATOM 768 O O . VAL A 1 98 ? -9.626 -7.847 17.485 1.00 98.50 98 VAL A O 1
ATOM 771 N N . SER A 1 99 ? -8.871 -9.696 16.476 1.00 98.12 99 SER A N 1
ATOM 772 C CA . SER A 1 99 ? -8.637 -10.417 17.738 1.00 98.12 99 SER A CA 1
ATOM 773 C C . SER A 1 99 ? -7.582 -9.767 18.639 1.00 98.12 99 SER A C 1
ATOM 775 O O . SER A 1 99 ? -7.566 -10.028 19.841 1.00 98.12 99 SER A O 1
ATOM 777 N N . ARG A 1 100 ? -6.725 -8.914 18.065 1.00 96.94 100 ARG A N 1
ATOM 778 C CA . ARG A 1 100 ? -5.665 -8.178 18.763 1.00 96.94 100 ARG A CA 1
ATOM 779 C C . ARG A 1 100 ? -6.025 -6.716 19.013 1.00 96.94 100 ARG A C 1
ATOM 781 O O . ARG A 1 100 ? -5.220 -6.001 19.596 1.00 96.94 100 ARG A O 1
ATOM 788 N N . PHE A 1 101 ? -7.203 -6.266 18.583 1.00 97.94 101 PHE A N 1
ATOM 789 C CA . PHE A 1 101 ? -7.657 -4.903 18.823 1.00 97.94 101 PHE A CA 1
ATOM 790 C C . PHE A 1 101 ? -7.757 -4.613 20.324 1.00 97.94 101 PHE A C 1
ATOM 792 O O . PHE A 1 101 ? -8.441 -5.319 21.068 1.00 97.94 101 PHE A O 1
ATOM 799 N N . ASP A 1 102 ? -7.102 -3.542 20.753 1.00 96.44 102 ASP A N 1
ATOM 800 C CA . ASP A 1 102 ? -7.164 -3.030 22.111 1.00 96.44 102 ASP A CA 1
ATOM 801 C C . ASP A 1 102 ? -8.124 -1.839 22.168 1.00 96.44 102 ASP A C 1
ATOM 803 O O . ASP A 1 102 ? -7.820 -0.737 21.715 1.00 96.44 102 ASP A O 1
ATOM 807 N N . ALA A 1 103 ? -9.292 -2.056 22.772 1.00 95.69 103 ALA A N 1
ATOM 808 C CA . ALA A 1 103 ? -10.306 -1.020 22.945 1.00 95.69 103 ALA A CA 1
ATOM 809 C C . ALA A 1 103 ? -9.857 0.133 23.864 1.00 95.69 103 ALA A C 1
ATOM 811 O O . ALA A 1 103 ? -10.446 1.211 23.804 1.00 95.69 103 ALA A O 1
ATOM 812 N N . GLY A 1 104 ? -8.844 -0.075 24.715 1.00 95.31 104 GLY A N 1
ATOM 813 C CA . GLY A 1 104 ? -8.296 0.971 25.579 1.00 95.31 104 GLY A CA 1
ATOM 814 C C . GLY A 1 104 ? -7.473 2.001 24.808 1.00 95.31 104 GLY A C 1
ATOM 815 O O . GLY A 1 104 ? -7.533 3.188 25.122 1.00 95.31 104 GLY A O 1
ATOM 816 N N . THR A 1 105 ? -6.738 1.555 23.788 1.00 94.56 105 THR A N 1
ATOM 817 C CA . THR A 1 105 ? -5.959 2.426 22.893 1.00 94.56 105 THR A CA 1
ATOM 818 C C . THR A 1 105 ? -6.688 2.757 21.593 1.00 94.56 105 THR A C 1
ATOM 820 O O . THR A 1 105 ? -6.307 3.702 20.912 1.00 94.56 105 THR A O 1
ATOM 823 N N . GLY A 1 106 ? -7.734 2.006 21.242 1.00 96.62 106 GLY A N 1
ATOM 824 C CA . GLY A 1 106 ? -8.454 2.150 19.980 1.00 96.62 106 GLY A CA 1
ATOM 825 C C . GLY A 1 106 ? -7.670 1.629 18.774 1.00 96.62 106 GLY A C 1
ATOM 826 O O . GLY A 1 106 ? -7.937 2.057 17.652 1.00 96.62 106 GLY A O 1
ATOM 827 N N . LEU A 1 107 ? -6.700 0.731 18.981 1.00 96.19 107 LEU A N 1
ATOM 828 C CA . LEU A 1 107 ? -5.730 0.313 17.968 1.00 96.19 107 LEU A CA 1
ATOM 829 C C . LEU A 1 107 ? -5.571 -1.204 17.884 1.00 96.19 107 LEU A C 1
ATOM 831 O O . LEU A 1 107 ? -5.726 -1.925 18.863 1.00 96.19 107 LEU A O 1
ATOM 835 N N . VAL A 1 108 ? -5.163 -1.681 16.708 1.00 96.56 108 VAL A N 1
ATOM 836 C CA . VAL A 1 108 ? -4.487 -2.970 16.576 1.00 96.56 108 VAL A CA 1
ATOM 837 C C . VAL A 1 108 ? -2.988 -2.728 16.817 1.00 96.56 108 VAL A C 1
ATOM 839 O O . VAL A 1 108 ? -2.407 -1.908 16.102 1.00 96.56 108 VAL A O 1
ATOM 842 N N . PRO A 1 109 ? -2.356 -3.385 17.807 1.00 94.44 109 PRO A N 1
ATOM 843 C CA . PRO A 1 109 ? -0.942 -3.193 18.124 1.00 94.44 109 PRO A CA 1
ATOM 844 C C . PRO A 1 109 ? 0.003 -3.608 16.991 1.00 94.44 109 PRO A C 1
ATOM 846 O O . PRO A 1 109 ? -0.314 -4.488 16.186 1.00 94.44 109 PRO A O 1
ATOM 849 N N . TRP A 1 110 ? 1.205 -3.018 16.986 1.00 94.12 110 TRP A N 1
ATOM 850 C CA . TRP A 1 110 ? 2.234 -3.277 15.974 1.00 94.12 110 TRP A CA 1
ATOM 851 C C . TRP A 1 110 ? 2.626 -4.754 15.862 1.00 94.12 110 TRP A C 1
ATOM 853 O O . TRP A 1 110 ? 2.784 -5.236 14.741 1.00 94.12 110 TRP A O 1
ATOM 863 N N . GLY A 1 111 ? 2.722 -5.456 16.996 1.00 92.50 111 GLY A N 1
ATOM 864 C CA . GLY A 1 111 ? 3.114 -6.865 17.107 1.00 92.50 111 GLY A CA 1
ATOM 865 C C . GLY A 1 111 ? 4.633 -7.096 17.112 1.00 92.50 111 GLY A C 1
ATOM 866 O O . GLY A 1 111 ? 5.418 -6.147 17.106 1.00 92.50 111 GLY A O 1
ATOM 867 N N . ASP A 1 112 ? 5.066 -8.357 17.150 1.00 92.25 112 ASP A N 1
ATOM 868 C CA . ASP A 1 112 ? 6.484 -8.747 17.233 1.00 92.25 112 ASP A CA 1
ATOM 869 C C . ASP A 1 112 ? 7.031 -9.473 15.986 1.00 92.25 112 ASP A C 1
ATOM 871 O O . ASP A 1 112 ? 8.246 -9.667 15.858 1.00 92.25 112 ASP A O 1
ATOM 875 N N . ALA A 1 113 ? 6.169 -9.824 15.027 1.00 91.12 113 ALA A N 1
ATOM 876 C CA . ALA A 1 113 ? 6.553 -10.646 13.881 1.00 91.12 113 ALA A CA 1
ATOM 877 C C . ALA A 1 113 ? 7.450 -9.916 12.862 1.00 91.12 113 ALA A C 1
ATOM 879 O O . ALA A 1 113 ? 8.173 -10.571 12.102 1.00 91.12 113 ALA A O 1
ATOM 880 N N . ILE A 1 114 ? 7.403 -8.577 12.815 1.00 87.94 114 ILE A N 1
ATOM 881 C CA . ILE A 1 114 ? 8.179 -7.743 11.881 1.00 87.94 114 ILE A CA 1
ATOM 882 C C . ILE A 1 114 ? 8.742 -6.524 12.612 1.00 87.94 114 ILE A C 1
ATOM 884 O O . ILE A 1 114 ? 8.210 -5.421 12.514 1.00 87.94 114 ILE A O 1
ATOM 888 N N . GLY A 1 115 ? 9.858 -6.738 13.313 1.00 79.38 115 GLY A N 1
ATOM 889 C CA . GLY A 1 115 ? 10.513 -5.698 14.106 1.00 79.38 115 GLY A CA 1
ATOM 890 C C . GLY A 1 115 ? 9.661 -5.296 15.310 1.00 79.38 115 GLY A C 1
ATOM 891 O O . GLY A 1 115 ? 8.463 -5.076 15.196 1.00 79.38 115 GLY A O 1
ATOM 892 N N . GLN A 1 116 ? 10.272 -5.214 16.487 1.00 73.25 116 GLN A N 1
ATOM 893 C CA . GLN A 1 116 ? 9.542 -4.754 17.663 1.00 73.25 116 GLN A CA 1
ATOM 894 C C . GLN A 1 116 ? 9.404 -3.235 17.612 1.00 73.25 116 GLN A C 1
ATOM 896 O O . GLN A 1 116 ? 10.401 -2.529 17.458 1.00 73.25 116 GLN A O 1
ATOM 901 N N . ASP A 1 117 ? 8.178 -2.754 17.772 1.00 75.00 117 ASP A N 1
ATOM 902 C CA . ASP A 1 117 ? 7.866 -1.342 17.948 1.00 75.00 117 ASP A CA 1
ATOM 903 C C . ASP A 1 117 ? 6.737 -1.213 18.974 1.00 75.00 117 ASP A C 1
ATOM 905 O O . ASP A 1 117 ? 5.832 -2.048 19.035 1.00 75.00 117 ASP A O 1
ATOM 909 N N . THR A 1 118 ? 6.819 -0.190 19.817 1.00 68.00 118 THR A N 1
ATOM 910 C CA . THR A 1 118 ? 5.814 0.110 20.844 1.00 68.00 118 THR A CA 1
ATOM 911 C C . THR A 1 118 ? 5.011 1.369 20.521 1.00 68.00 118 THR A C 1
ATOM 913 O O . THR A 1 118 ? 4.098 1.711 21.273 1.00 68.00 118 THR A O 1
ATOM 916 N N . GLY A 1 119 ? 5.339 2.065 19.427 1.00 80.00 119 GLY A N 1
ATOM 917 C CA . GLY A 1 119 ? 4.663 3.275 18.974 1.00 80.00 119 GLY A CA 1
ATOM 918 C C . GLY A 1 119 ? 3.594 3.033 17.907 1.00 80.00 119 GLY A C 1
ATOM 919 O O . GLY A 1 119 ? 3.525 1.985 17.267 1.00 80.00 119 GLY A O 1
ATOM 920 N N . ILE A 1 120 ? 2.767 4.058 17.695 1.00 86.62 120 ILE A N 1
ATOM 921 C CA . ILE A 1 120 ? 1.866 4.148 16.542 1.00 86.62 120 ILE A CA 1
ATOM 922 C C . ILE A 1 120 ? 2.690 4.642 15.355 1.00 86.62 120 ILE A C 1
ATOM 924 O O . ILE A 1 120 ? 3.403 5.642 15.472 1.00 86.62 120 ILE A O 1
ATOM 928 N N . ARG A 1 121 ? 2.577 3.972 14.208 1.00 90.25 121 ARG A N 1
ATOM 929 C CA . ARG A 1 121 ? 3.263 4.370 12.978 1.00 90.25 121 ARG A CA 1
ATOM 930 C C . ARG A 1 121 ? 2.281 4.554 11.841 1.00 90.25 121 ARG A C 1
ATOM 932 O O . ARG A 1 121 ? 1.330 3.796 11.714 1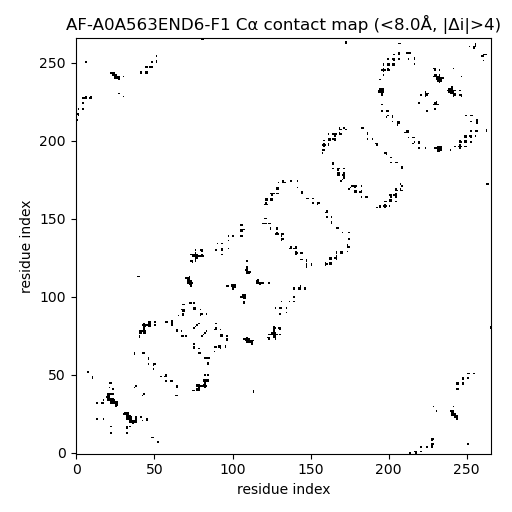.00 90.25 121 ARG A O 1
ATOM 939 N N . ALA A 1 122 ? 2.558 5.517 10.968 1.00 92.06 122 ALA A N 1
ATOM 940 C CA . ALA A 1 122 ? 1.707 5.833 9.825 1.00 92.06 122 ALA A CA 1
ATOM 941 C C . ALA A 1 122 ? 1.413 4.629 8.905 1.00 92.06 122 ALA A C 1
ATOM 943 O O . ALA A 1 122 ? 0.306 4.501 8.385 1.00 92.06 122 ALA A O 1
ATOM 944 N N . ASP A 1 123 ? 2.382 3.726 8.730 1.00 91.94 123 ASP A N 1
ATOM 945 C CA . ASP A 1 123 ? 2.224 2.495 7.948 1.00 91.94 123 ASP A CA 1
ATOM 946 C C . ASP A 1 123 ? 1.338 1.432 8.622 1.00 91.94 123 ASP A C 1
ATOM 948 O O . ASP A 1 123 ? 0.920 0.489 7.957 1.00 91.94 123 ASP A O 1
ATOM 952 N N . GLY A 1 124 ? 0.981 1.597 9.898 1.00 93.12 124 GLY A N 1
ATOM 953 C CA . GLY A 1 124 ? -0.006 0.753 10.571 1.00 93.12 124 GLY A CA 1
ATOM 954 C C . GLY A 1 124 ? -1.432 0.935 10.042 1.00 93.12 124 GLY A C 1
ATOM 955 O O . GLY A 1 124 ? -2.211 -0.010 10.076 1.00 93.12 124 GLY A O 1
ATOM 956 N N . ALA A 1 125 ? -1.767 2.106 9.486 1.00 95.00 125 ALA A N 1
ATOM 957 C CA . ALA A 1 125 ? -3.117 2.389 8.993 1.00 95.00 125 ALA A CA 1
ATOM 958 C C . ALA A 1 125 ? -3.373 1.834 7.583 1.00 95.00 125 ALA A C 1
ATOM 960 O O . ALA A 1 125 ? -4.444 1.290 7.292 1.00 95.00 125 ALA A O 1
ATOM 961 N N . ALA A 1 126 ? -2.396 1.999 6.686 1.00 93.56 126 ALA A N 1
ATOM 962 C CA . ALA A 1 126 ? -2.554 1.682 5.273 1.00 93.56 126 ALA A CA 1
ATOM 963 C C . ALA A 1 126 ? -2.755 0.173 5.061 1.00 93.56 126 ALA A C 1
ATOM 965 O O . ALA A 1 126 ? -2.000 -0.664 5.553 1.00 93.56 126 ALA A O 1
ATOM 966 N N . GLY A 1 127 ? -3.791 -0.187 4.306 1.00 96.88 127 GLY A N 1
ATOM 967 C CA . GLY A 1 127 ? -4.194 -1.578 4.104 1.00 96.88 127 GLY A CA 1
ATOM 968 C C . GLY A 1 127 ? -4.994 -2.176 5.268 1.00 96.88 127 GLY A C 1
ATOM 969 O O . GLY A 1 127 ? -5.907 -2.947 5.007 1.00 96.88 127 GLY A O 1
ATOM 970 N N . VAL A 1 128 ? -4.742 -1.806 6.533 1.00 98.00 128 VAL A N 1
ATOM 971 C CA . VAL A 1 128 ? -5.558 -2.287 7.671 1.00 98.00 128 VAL A CA 1
ATOM 972 C C . VAL A 1 128 ? -6.969 -1.729 7.596 1.00 98.00 128 VAL A C 1
ATOM 974 O O . VAL A 1 128 ? -7.930 -2.492 7.657 1.00 98.00 128 VAL A O 1
ATOM 977 N N . VAL A 1 129 ? -7.094 -0.412 7.426 1.00 98.19 129 VAL A N 1
ATOM 978 C CA . VAL A 1 129 ? -8.391 0.272 7.352 1.00 98.19 129 VAL A CA 1
ATOM 979 C C . VAL A 1 129 ? -9.290 -0.328 6.265 1.00 98.19 129 VAL A C 1
ATOM 981 O O . VAL A 1 129 ? -10.374 -0.806 6.615 1.00 98.19 129 VAL A O 1
ATOM 984 N N . PRO A 1 130 ? -8.875 -0.391 4.984 1.00 97.81 130 PRO A N 1
ATOM 985 C CA . PRO A 1 130 ? -9.732 -0.962 3.952 1.00 97.81 130 PRO A CA 1
ATOM 986 C C . PRO A 1 130 ? -9.937 -2.476 4.110 1.00 97.81 130 PRO A C 1
ATOM 988 O O . PRO A 1 130 ? -11.039 -2.950 3.853 1.00 97.81 130 PRO A O 1
ATOM 991 N N . LEU A 1 131 ? -8.951 -3.243 4.601 1.00 98.12 131 LEU A N 1
ATOM 992 C CA . LEU A 1 131 ? -9.122 -4.683 4.843 1.00 98.12 131 LEU A CA 1
ATOM 993 C C . LEU A 1 131 ? -10.191 -4.967 5.900 1.00 98.12 131 LEU A C 1
ATOM 995 O O . LEU A 1 131 ? -11.050 -5.827 5.699 1.00 98.12 131 LEU A O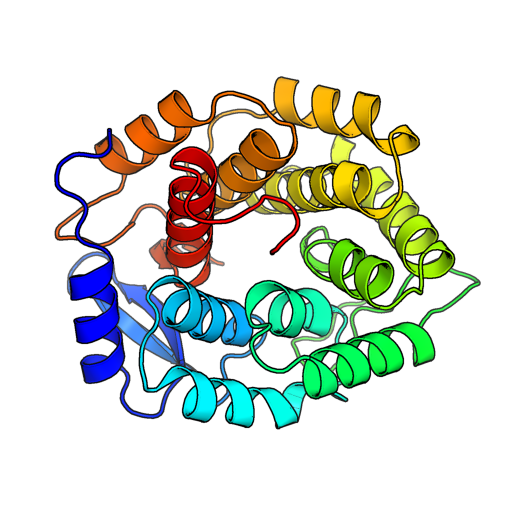 1
ATOM 999 N N . LEU A 1 132 ? -10.140 -4.250 7.024 1.00 98.56 132 LEU A N 1
ATOM 1000 C CA . LEU A 1 132 ? -11.121 -4.384 8.095 1.00 98.56 132 LEU A CA 1
ATOM 1001 C C . LEU A 1 132 ? -12.499 -3.911 7.642 1.00 98.56 132 LEU A C 1
ATOM 1003 O O . LEU A 1 132 ? -13.485 -4.599 7.906 1.00 98.56 132 LEU A O 1
ATOM 1007 N N . ALA A 1 133 ? -12.567 -2.784 6.933 1.00 98.06 133 ALA A N 1
ATOM 1008 C CA . ALA A 1 133 ? -13.823 -2.261 6.418 1.00 98.06 133 ALA A CA 1
ATOM 1009 C C . ALA A 1 133 ? -14.466 -3.231 5.413 1.00 98.06 133 ALA A C 1
ATOM 1011 O O . ALA A 1 133 ? -15.609 -3.637 5.598 1.00 98.06 133 ALA A O 1
ATOM 1012 N N . TRP A 1 134 ? -13.705 -3.710 4.425 1.00 97.56 134 TRP A N 1
ATOM 1013 C CA . TRP A 1 134 ? -14.161 -4.716 3.461 1.00 97.56 134 TRP A CA 1
ATOM 1014 C C . TRP A 1 134 ? -14.645 -6.012 4.132 1.00 97.56 134 TRP A C 1
ATOM 1016 O O . TRP A 1 134 ? -15.639 -6.599 3.706 1.00 97.56 134 TRP A O 1
ATOM 1026 N N . ALA A 1 135 ? -13.974 -6.450 5.202 1.00 97.38 135 ALA A N 1
ATOM 1027 C CA . ALA A 1 135 ? -14.361 -7.634 5.967 1.00 97.38 135 ALA A CA 1
ATOM 1028 C C . ALA A 1 135 ? -15.549 -7.402 6.931 1.00 97.38 135 ALA A C 1
ATOM 1030 O O . ALA A 1 135 ? -15.955 -8.335 7.628 1.00 97.38 135 ALA A O 1
ATOM 1031 N N . GLY A 1 136 ? -16.116 -6.190 6.977 1.00 98.06 136 GLY A N 1
ATOM 1032 C CA . GLY A 1 136 ? -17.285 -5.835 7.790 1.00 98.06 136 GLY A CA 1
ATOM 1033 C C . GLY A 1 136 ? -16.973 -5.357 9.213 1.00 98.06 136 GLY A C 1
ATOM 1034 O O . GLY A 1 136 ? -17.890 -5.153 10.006 1.00 98.06 136 GLY A O 1
ATOM 1035 N N . PHE A 1 137 ? -15.702 -5.144 9.560 1.00 98.56 137 PHE A N 1
ATOM 1036 C CA . PHE A 1 137 ? -15.261 -4.668 10.878 1.00 98.56 137 PHE A CA 1
ATOM 1037 C C . PHE A 1 137 ? -15.146 -3.136 10.923 1.00 98.56 137 PHE A C 1
ATOM 1039 O O . PHE A 1 137 ? -14.102 -2.583 11.275 1.00 98.56 137 PHE A O 1
ATOM 1046 N N . HIS A 1 138 ? -16.223 -2.439 10.548 1.00 98.44 138 HIS A N 1
ATOM 1047 C CA . HIS A 1 138 ? -16.206 -0.986 10.333 1.00 98.44 138 HIS A CA 1
ATOM 1048 C C . HIS A 1 138 ? -15.824 -0.195 11.592 1.00 98.44 138 HIS A C 1
ATOM 1050 O O . HIS A 1 138 ? -15.045 0.747 11.502 1.00 98.44 138 HIS A O 1
ATOM 1056 N N . ASP A 1 139 ? -16.323 -0.581 12.768 1.00 98.38 139 ASP A N 1
ATOM 1057 C CA . ASP A 1 139 ? -16.059 0.156 14.014 1.00 98.38 139 ASP A CA 1
ATOM 1058 C C . ASP A 1 139 ? -14.585 0.076 14.431 1.00 98.38 139 ASP A C 1
ATOM 1060 O O . ASP A 1 139 ? -13.997 1.070 14.854 1.00 98.38 139 ASP A O 1
ATOM 1064 N N . VAL A 1 140 ? -13.963 -1.092 14.236 1.00 98.62 140 VAL A N 1
ATOM 1065 C CA . VAL A 1 140 ? -12.528 -1.290 14.477 1.00 98.62 140 VAL A CA 1
ATOM 1066 C C . VAL A 1 140 ? -11.710 -0.484 13.470 1.00 98.62 140 VAL A C 1
ATOM 1068 O O . VAL A 1 140 ? -10.760 0.187 13.861 1.00 98.62 140 VAL A O 1
ATOM 1071 N N . ALA A 1 141 ? -12.098 -0.504 12.190 1.00 98.62 141 ALA A N 1
ATOM 1072 C CA . ALA A 1 141 ? -11.431 0.268 11.143 1.00 98.62 141 ALA A CA 1
ATOM 1073 C C . ALA A 1 141 ? -11.459 1.779 11.433 1.00 98.62 141 ALA A C 1
ATOM 1075 O O . ALA A 1 141 ? -10.416 2.425 11.338 1.00 98.62 141 ALA A O 1
ATOM 1076 N N . ARG A 1 142 ? -12.619 2.321 11.839 1.00 98.56 142 ARG A N 1
ATOM 1077 C CA . ARG A 1 142 ? -12.773 3.736 12.221 1.00 98.56 142 ARG A CA 1
ATOM 1078 C C . ARG A 1 142 ? -11.918 4.087 13.428 1.00 98.56 142 ARG A C 1
ATOM 1080 O O . ARG A 1 142 ? -11.070 4.962 13.325 1.00 98.56 142 ARG A O 1
ATOM 1087 N N . SER A 1 143 ? -12.069 3.343 14.528 1.00 98.19 143 SER A N 1
ATOM 1088 C CA . SER A 1 143 ? -11.287 3.586 15.745 1.00 98.19 143 SER A CA 1
ATOM 1089 C C . SER A 1 143 ? -9.787 3.566 15.456 1.00 98.19 143 SER A C 1
ATOM 1091 O O . SER A 1 143 ? -9.058 4.440 15.916 1.00 98.19 143 SER A O 1
ATOM 1093 N N . HIS A 1 144 ? -9.329 2.589 14.669 1.00 97.94 144 HIS A N 1
ATOM 1094 C CA . HIS A 1 144 ? -7.924 2.462 14.313 1.00 97.94 144 HIS A CA 1
ATOM 1095 C C . HIS A 1 144 ? -7.427 3.640 13.471 1.00 97.94 144 HIS A C 1
ATOM 1097 O O . HIS A 1 144 ? -6.341 4.162 13.733 1.00 97.94 144 HIS A O 1
ATOM 1103 N N . LEU A 1 145 ? -8.209 4.063 12.475 1.00 98.00 145 LEU A N 1
ATOM 1104 C CA . LEU A 1 145 ? -7.873 5.199 11.623 1.00 98.00 145 LEU A CA 1
ATOM 1105 C C . LEU A 1 145 ? -7.831 6.508 12.411 1.00 98.00 145 LEU A C 1
ATOM 1107 O O . LEU A 1 145 ? -6.872 7.261 12.254 1.00 98.00 145 LEU A O 1
ATOM 1111 N N . ASP A 1 146 ? -8.825 6.763 13.260 1.00 97.00 146 ASP A N 1
ATOM 1112 C CA . ASP A 1 146 ? -8.932 8.010 14.020 1.00 97.00 146 ASP A CA 1
ATOM 1113 C C . ASP A 1 146 ? -7.660 8.242 14.851 1.00 97.00 146 ASP A C 1
ATOM 1115 O O . ASP A 1 146 ? -7.071 9.319 14.795 1.00 97.00 146 ASP A O 1
ATOM 1119 N N . GLN A 1 147 ? -7.147 7.196 15.511 1.00 95.56 147 GLN A N 1
ATOM 1120 C CA . GLN A 1 147 ? -5.883 7.265 16.256 1.00 95.56 147 GLN A CA 1
ATOM 1121 C C . GLN A 1 147 ? -4.657 7.531 15.363 1.00 95.56 147 GLN A C 1
ATOM 1123 O O . GLN A 1 147 ? -3.723 8.213 15.778 1.00 95.56 147 GLN A O 1
ATOM 1128 N N . HIS A 1 148 ? -4.634 7.017 14.130 1.00 95.50 148 HIS A N 1
ATOM 1129 C CA . HIS A 1 148 ? -3.531 7.265 13.194 1.00 95.50 148 HIS A CA 1
ATOM 1130 C C . HIS A 1 148 ? -3.575 8.669 12.586 1.00 95.50 148 HIS A C 1
ATOM 1132 O O . HIS A 1 148 ? -2.523 9.256 12.328 1.00 95.50 148 HIS A O 1
ATOM 1138 N N . LEU A 1 149 ? -4.763 9.235 12.360 1.00 94.75 149 LEU A N 1
ATOM 1139 C CA . LEU A 1 149 ? -4.905 10.576 11.785 1.00 94.75 149 LEU A CA 1
ATOM 1140 C C . LEU A 1 149 ? -4.424 11.690 12.727 1.00 94.75 149 LEU A C 1
ATOM 1142 O O . LEU A 1 149 ? -4.063 12.769 12.239 1.00 94.75 149 LEU A O 1
ATOM 1146 N N . GLU A 1 150 ? -4.321 11.412 14.029 1.00 92.38 150 GLU A N 1
ATOM 1147 C CA . GLU A 1 150 ? -3.652 12.279 15.009 1.00 92.38 150 GLU A CA 1
ATOM 1148 C C . GLU A 1 150 ? -2.139 12.421 14.744 1.00 92.38 150 GLU A C 1
ATOM 1150 O O . GLU A 1 150 ? -1.531 13.424 15.124 1.00 92.38 150 GLU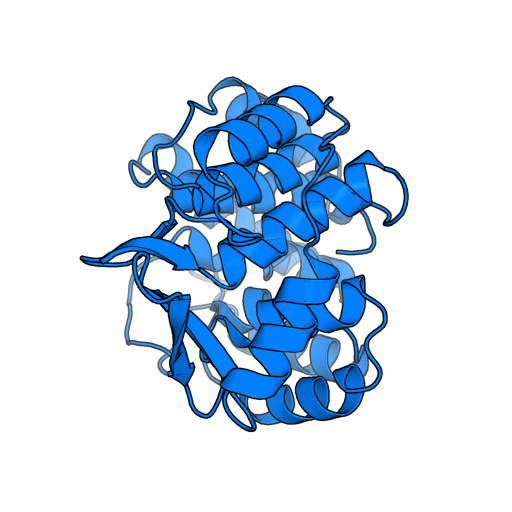 A O 1
ATOM 1155 N N . LEU A 1 151 ? -1.513 11.471 14.031 1.00 81.44 151 LEU A N 1
ATOM 1156 C CA . LEU A 1 151 ? -0.100 11.562 13.640 1.00 81.44 151 LEU A CA 1
ATOM 1157 C C . LEU A 1 151 ? 0.139 12.556 12.499 1.00 81.44 151 LEU A C 1
ATOM 1159 O O . LEU A 1 151 ? 1.228 13.119 12.400 1.00 81.44 151 LEU A O 1
ATOM 1163 N N . HIS A 1 152 ? -0.854 12.789 11.634 1.00 76.19 152 HIS A N 1
ATOM 1164 C CA . HIS A 1 152 ? -0.684 13.567 10.402 1.00 76.19 152 HIS A CA 1
ATOM 1165 C C . HIS A 1 152 ? -0.013 14.944 10.585 1.00 76.19 152 HIS A C 1
ATOM 1167 O O . HIS A 1 152 ? 0.956 15.210 9.872 1.00 76.19 152 HIS A O 1
ATOM 1173 N N . PRO A 1 153 ? -0.443 15.821 11.520 1.00 71.75 153 PRO A N 1
ATOM 1174 C CA . PRO A 1 153 ? 0.191 17.134 11.684 1.00 71.75 153 PRO A CA 1
ATOM 1175 C C . PRO A 1 153 ? 1.642 17.062 12.190 1.00 71.75 153 PRO A C 1
ATOM 1177 O O . PRO A 1 153 ? 2.373 18.050 12.109 1.00 71.75 153 PRO A O 1
ATOM 1180 N N . LEU A 1 154 ? 2.060 15.918 12.735 1.00 73.56 154 LEU A N 1
ATOM 1181 C CA . LEU A 1 154 ? 3.393 15.701 13.296 1.00 73.56 154 LEU A CA 1
ATOM 1182 C C . LEU A 1 154 ? 4.317 14.947 12.337 1.00 73.56 154 LEU A C 1
ATOM 1184 O O . LEU A 1 154 ? 5.538 14.999 12.501 1.00 73.56 154 LEU A O 1
ATOM 1188 N N . GLU A 1 155 ? 3.750 14.263 11.345 1.00 83.81 155 GLU A N 1
ATOM 1189 C CA . GLU A 1 155 ? 4.492 13.390 10.454 1.00 83.81 155 GLU A CA 1
ATOM 1190 C C . GLU A 1 155 ? 5.312 14.199 9.442 1.00 83.81 155 GLU A C 1
ATOM 1192 O O . GLU A 1 155 ? 4.792 14.928 8.595 1.00 83.81 155 GLU A O 1
ATOM 1197 N N . ARG A 1 156 ? 6.635 14.058 9.527 1.00 83.56 156 ARG A N 1
ATOM 1198 C CA . ARG A 1 156 ? 7.598 14.742 8.646 1.00 83.56 156 ARG A CA 1
ATOM 1199 C C . ARG A 1 156 ? 8.156 13.814 7.579 1.00 83.56 156 ARG A C 1
ATOM 1201 O O . ARG A 1 156 ? 8.751 14.283 6.609 1.00 83.56 156 ARG A O 1
ATOM 1208 N N . TRP A 1 157 ? 7.982 12.509 7.749 1.00 88.50 157 TRP A N 1
ATOM 1209 C CA . TRP A 1 157 ? 8.392 11.514 6.780 1.00 88.50 157 TRP A CA 1
ATOM 1210 C C . TRP A 1 157 ? 7.387 11.463 5.628 1.00 88.50 157 TRP A C 1
ATOM 1212 O O . TRP A 1 157 ? 6.215 11.144 5.820 1.00 88.50 157 TRP A O 1
ATOM 1222 N N . SER A 1 158 ? 7.846 11.761 4.410 1.00 92.81 158 SER A N 1
ATOM 1223 C CA . SER A 1 158 ? 6.975 11.853 3.230 1.00 92.81 158 SER A CA 1
ATOM 1224 C C . SER A 1 158 ? 6.164 10.584 2.981 1.00 92.81 158 SER A C 1
ATOM 1226 O O . SER A 1 158 ? 4.963 10.667 2.736 1.00 92.81 158 SER A O 1
ATOM 1228 N N . ARG A 1 159 ? 6.779 9.402 3.110 1.00 95.06 159 ARG A N 1
ATOM 1229 C CA . ARG A 1 159 ? 6.060 8.132 2.956 1.00 95.06 159 ARG A CA 1
ATOM 1230 C C . ARG A 1 159 ? 5.062 7.881 4.091 1.00 95.06 159 ARG A C 1
ATOM 1232 O O . ARG A 1 159 ? 3.995 7.344 3.823 1.00 95.06 159 ARG A O 1
ATOM 1239 N N . GLY A 1 160 ? 5.349 8.326 5.315 1.00 95.19 160 GLY A N 1
ATOM 1240 C CA . GLY A 1 160 ? 4.378 8.301 6.413 1.00 95.19 160 GLY A CA 1
ATOM 1241 C C . GLY A 1 160 ? 3.141 9.144 6.092 1.00 95.19 160 GLY A C 1
ATOM 1242 O O . GLY A 1 160 ? 2.016 8.655 6.173 1.00 95.19 160 GLY A O 1
ATOM 1243 N N . ARG A 1 161 ? 3.340 10.376 5.604 1.00 96.31 161 ARG A N 1
ATOM 1244 C CA . ARG A 1 161 ? 2.237 11.236 5.136 1.00 96.31 161 ARG A CA 1
ATOM 1245 C C . ARG A 1 161 ? 1.434 10.577 4.010 1.00 96.31 161 ARG A C 1
ATOM 1247 O O . ARG A 1 161 ? 0.208 10.631 4.039 1.00 96.31 161 ARG A O 1
ATOM 1254 N N . ALA A 1 162 ? 2.108 9.918 3.064 1.00 97.81 162 ALA A N 1
ATOM 1255 C CA . ALA A 1 162 ? 1.454 9.213 1.963 1.00 97.81 162 ALA A CA 1
ATOM 1256 C C . ALA A 1 162 ? 0.576 8.055 2.464 1.00 97.81 162 ALA A C 1
ATOM 1258 O O . ALA A 1 162 ? -0.546 7.890 1.993 1.00 97.81 162 ALA A O 1
ATOM 1259 N N . TRP A 1 163 ? 1.050 7.285 3.451 1.00 97.94 163 TRP A N 1
ATOM 1260 C CA . TRP A 1 163 ? 0.267 6.206 4.056 1.00 97.94 163 TRP A CA 1
ATOM 1261 C C . TRP A 1 163 ? -0.982 6.701 4.769 1.00 97.94 163 TRP A C 1
ATOM 1263 O O . TRP A 1 163 ? -2.047 6.112 4.593 1.00 97.94 163 TRP A O 1
ATOM 1273 N N . LEU A 1 164 ? -0.867 7.789 5.534 1.00 97.81 164 LEU A N 1
ATOM 1274 C CA . LEU A 1 164 ? -2.019 8.388 6.204 1.00 97.81 164 LEU A CA 1
ATOM 1275 C C . LEU A 1 164 ? -3.032 8.919 5.185 1.00 97.81 164 LEU A C 1
ATOM 1277 O O . LEU A 1 164 ? -4.227 8.683 5.341 1.00 97.81 164 LEU A O 1
ATOM 1281 N N . LEU A 1 165 ? -2.563 9.601 4.134 1.00 98.19 165 LEU A N 1
ATOM 1282 C CA . LEU A 1 165 ? -3.426 10.102 3.063 1.00 98.19 165 LEU A CA 1
ATOM 1283 C C . LEU A 1 165 ? -4.147 8.951 2.347 1.00 98.19 165 LEU A C 1
ATOM 1285 O O . LEU A 1 165 ? -5.354 9.028 2.130 1.00 98.19 165 LEU A O 1
ATOM 1289 N N . LEU A 1 166 ? -3.439 7.862 2.040 1.00 98.56 166 LEU A N 1
ATOM 1290 C CA . LEU A 1 166 ? -4.043 6.678 1.432 1.00 98.56 166 LEU A CA 1
ATOM 1291 C C . LEU A 1 166 ? -5.088 6.030 2.346 1.00 98.56 166 LEU A C 1
ATOM 1293 O O . LEU A 1 166 ? -6.187 5.740 1.887 1.00 98.56 166 LEU A O 1
ATOM 1297 N N . ALA A 1 167 ? -4.792 5.874 3.639 1.00 98.25 167 ALA A N 1
ATOM 1298 C CA . ALA A 1 167 ? -5.747 5.326 4.599 1.00 98.25 167 ALA A CA 1
ATOM 1299 C C . ALA A 1 167 ? -7.007 6.204 4.741 1.00 98.25 167 ALA A C 1
ATOM 1301 O O . ALA A 1 167 ? -8.113 5.675 4.838 1.00 98.25 167 ALA A O 1
ATOM 1302 N N . ALA A 1 168 ? -6.858 7.534 4.702 1.00 98.31 168 ALA A N 1
ATOM 1303 C CA . ALA A 1 168 ? -7.986 8.464 4.705 1.00 98.31 168 ALA A CA 1
ATOM 1304 C C . ALA A 1 168 ? -8.825 8.353 3.420 1.00 98.31 168 ALA A C 1
ATOM 1306 O O . ALA A 1 168 ? -10.050 8.290 3.495 1.00 98.31 168 ALA A O 1
ATOM 1307 N N . ALA A 1 169 ? -8.184 8.267 2.249 1.00 98.38 169 ALA A N 1
ATOM 1308 C CA . ALA A 1 169 ? -8.876 8.069 0.974 1.00 98.38 169 ALA A CA 1
ATOM 1309 C C . ALA A 1 169 ? -9.620 6.721 0.922 1.00 98.38 169 ALA A C 1
ATOM 1311 O O . ALA A 1 169 ? -10.760 6.659 0.464 1.00 98.38 169 ALA A O 1
ATOM 1312 N N . ASP A 1 170 ? -9.024 5.654 1.455 1.00 98.31 170 ASP A N 1
ATOM 1313 C CA . ASP A 1 170 ? -9.691 4.360 1.617 1.00 98.31 170 ASP A CA 1
ATOM 1314 C C . ASP A 1 170 ? -10.917 4.450 2.530 1.00 98.31 170 ASP A C 1
ATOM 1316 O O . ASP A 1 170 ? -11.963 3.867 2.239 1.00 98.31 170 ASP A O 1
ATOM 1320 N N . ALA A 1 171 ? -10.831 5.216 3.616 1.00 98.12 171 ALA A N 1
ATOM 1321 C CA . ALA A 1 171 ? -11.957 5.415 4.518 1.00 98.12 171 ALA A CA 1
ATOM 1322 C C . ALA A 1 171 ? -13.130 6.140 3.848 1.00 98.12 171 ALA A C 1
ATOM 1324 O O . ALA A 1 171 ? -14.277 5.779 4.099 1.00 98.12 171 ALA A O 1
ATOM 1325 N N . VAL A 1 172 ? -12.865 7.088 2.944 1.00 98.12 172 VAL A N 1
ATOM 1326 C CA . VAL A 1 172 ? -13.920 7.721 2.133 1.00 98.12 172 VAL A CA 1
ATOM 1327 C C . VAL A 1 172 ? -14.686 6.675 1.319 1.00 98.12 172 VAL A C 1
ATOM 1329 O O . VAL A 1 172 ? -15.914 6.702 1.272 1.00 98.12 172 VAL A O 1
ATOM 1332 N N . LEU A 1 173 ? -13.974 5.719 0.713 1.00 96.50 173 LEU A N 1
ATOM 1333 C CA . LEU A 1 173 ? -14.580 4.677 -0.121 1.00 96.50 173 LEU A CA 1
ATOM 1334 C C . LEU A 1 173 ? -15.337 3.614 0.687 1.00 96.50 173 LEU A C 1
ATOM 1336 O O . LEU A 1 173 ? -16.343 3.090 0.206 1.00 96.50 173 LEU A O 1
ATOM 1340 N N . TRP A 1 174 ? -14.850 3.275 1.883 1.00 96.62 174 TRP A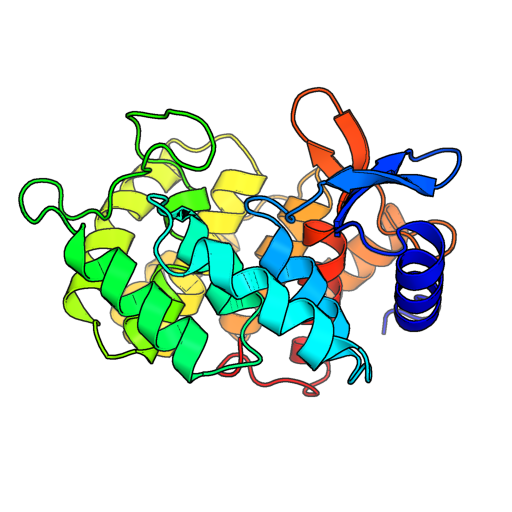 N 1
ATOM 1341 C CA . TRP A 1 174 ? -15.318 2.101 2.628 1.00 96.62 174 TRP A CA 1
ATOM 1342 C C . TRP A 1 174 ? -16.099 2.405 3.908 1.00 96.62 174 TRP A C 1
ATOM 1344 O O . TRP A 1 174 ? -16.927 1.597 4.325 1.00 96.62 174 TRP A O 1
ATOM 1354 N N . LEU A 1 175 ? -15.836 3.539 4.553 1.00 97.06 175 LEU A N 1
ATOM 1355 C CA . LEU A 1 175 ? -16.415 3.911 5.848 1.00 97.06 175 LEU A CA 1
ATOM 1356 C C . LEU A 1 175 ? -17.412 5.072 5.752 1.00 97.06 175 LEU A C 1
ATOM 1358 O O . LEU A 1 175 ? -18.220 5.224 6.677 1.00 97.06 175 LEU A O 1
ATOM 1362 N N . GLY A 1 176 ? -17.385 5.822 4.645 1.00 93.88 176 GLY A N 1
ATOM 1363 C CA . GLY A 1 176 ? -18.322 6.894 4.310 1.00 93.88 176 GLY A CA 1
ATOM 1364 C C . GLY A 1 176 ? -17.666 8.271 4.187 1.00 93.88 176 GLY A C 1
ATOM 1365 O O . GLY A 1 176 ? -16.477 8.450 4.447 1.00 93.88 176 GLY A O 1
ATOM 1366 N N . ASP A 1 177 ? -18.472 9.266 3.811 1.00 94.38 177 ASP A N 1
ATOM 1367 C CA . ASP A 1 177 ? -18.009 10.628 3.509 1.00 94.38 177 ASP A CA 1
ATOM 1368 C C . ASP A 1 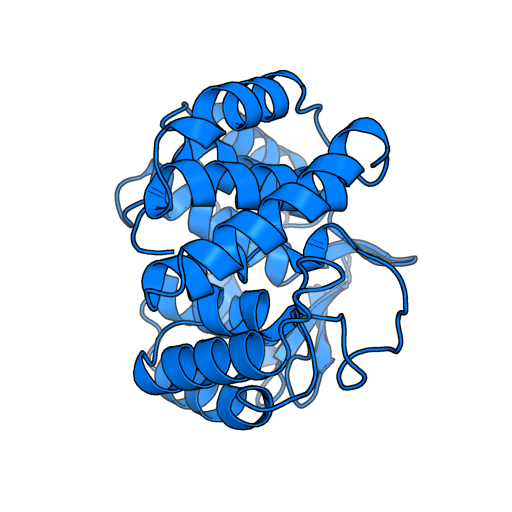177 ? -17.512 11.426 4.730 1.00 94.38 177 ASP A C 1
ATOM 1370 O O . ASP A 1 177 ? -16.916 12.484 4.546 1.00 94.38 177 ASP A O 1
ATOM 1374 N N . ASP A 1 178 ? -17.670 10.922 5.958 1.00 96.25 178 ASP A N 1
ATOM 1375 C CA . ASP A 1 178 ? -17.197 11.594 7.182 1.00 96.25 178 ASP A CA 1
ATOM 1376 C C . ASP A 1 178 ? -15.678 11.869 7.163 1.00 96.25 178 ASP A C 1
ATOM 1378 O O . ASP A 1 178 ? -15.198 12.811 7.793 1.00 96.25 178 ASP A O 1
ATOM 1382 N N . TYR A 1 179 ? -14.913 11.079 6.400 1.00 97.69 179 TYR A N 1
ATOM 1383 C CA . TYR A 1 179 ? -13.465 11.243 6.236 1.00 97.69 179 TYR A CA 1
ATOM 1384 C C . TYR A 1 179 ? -13.068 12.131 5.048 1.00 97.69 179 TYR A C 1
ATOM 1386 O O . TYR A 1 179 ? -11.881 12.436 4.889 1.00 97.69 179 TYR A O 1
ATOM 1394 N N . ARG A 1 180 ? -14.026 12.561 4.213 1.00 97.88 180 ARG A N 1
ATOM 1395 C CA . ARG A 1 180 ? -13.750 13.248 2.943 1.00 97.88 180 ARG A CA 1
ATOM 1396 C C . ARG A 1 180 ? -13.014 14.556 3.154 1.00 97.88 180 ARG A C 1
ATOM 1398 O O . ARG A 1 180 ? -11.918 14.702 2.631 1.00 97.88 180 ARG A O 1
ATOM 1405 N N . ASP A 1 181 ? -13.555 15.464 3.959 1.00 97.88 181 ASP A N 1
ATOM 1406 C CA . ASP A 1 181 ? -12.944 16.783 4.176 1.00 97.88 181 ASP A CA 1
ATOM 1407 C C . ASP A 1 181 ? -11.493 16.664 4.666 1.00 97.88 181 ASP A C 1
ATOM 1409 O O . ASP A 1 181 ? -10.605 17.402 4.228 1.00 97.88 181 ASP A O 1
ATOM 1413 N N . ARG A 1 182 ? -11.228 15.680 5.536 1.00 96.69 182 ARG A N 1
ATOM 1414 C CA . ARG A 1 182 ? -9.884 15.398 6.043 1.00 96.69 182 ARG A CA 1
ATOM 1415 C C . ARG A 1 182 ? -8.963 14.870 4.945 1.00 96.69 182 ARG A C 1
ATOM 1417 O O . ARG A 1 182 ? -7.849 15.375 4.822 1.00 96.69 182 ARG A O 1
ATOM 1424 N N . ALA A 1 183 ? -9.413 13.900 4.152 1.00 97.94 183 ALA A N 1
ATOM 1425 C CA . ALA A 1 183 ? -8.628 13.329 3.060 1.00 97.94 183 ALA A CA 1
ATOM 1426 C C . ALA A 1 183 ? -8.337 14.359 1.953 1.00 97.94 183 ALA A C 1
ATOM 1428 O O . ALA A 1 183 ? -7.203 14.452 1.488 1.00 97.94 183 ALA A O 1
ATOM 1429 N N . GLU A 1 184 ? -9.326 15.180 1.587 1.00 98.06 184 GLU A N 1
ATOM 1430 C CA . GLU A 1 184 ? -9.178 16.272 0.616 1.00 98.06 184 GLU A CA 1
ATOM 1431 C C . GLU A 1 184 ? -8.166 17.316 1.113 1.00 98.06 184 GLU A C 1
ATOM 1433 O O . GLU A 1 184 ? -7.270 17.705 0.367 1.00 98.06 184 GLU A O 1
ATOM 1438 N N . THR A 1 185 ? -8.232 17.692 2.397 1.00 97.44 185 THR A N 1
ATOM 1439 C CA . THR A 1 185 ? -7.247 18.599 3.014 1.00 97.44 185 THR A CA 1
ATOM 1440 C C . THR A 1 185 ? -5.835 18.015 2.954 1.00 97.44 185 THR A C 1
ATOM 1442 O O . THR A 1 185 ? -4.892 18.697 2.563 1.00 97.44 185 THR A O 1
ATOM 1445 N N . MET A 1 186 ? -5.673 16.736 3.306 1.00 97.31 186 MET A N 1
ATOM 1446 C CA . MET A 1 186 ? -4.372 16.060 3.249 1.00 97.31 186 MET A CA 1
ATOM 1447 C C . MET A 1 186 ? -3.834 15.969 1.813 1.00 97.31 186 MET A C 1
ATOM 1449 O O . MET A 1 186 ? -2.622 16.060 1.613 1.00 97.31 186 MET A O 1
ATOM 1453 N N . ALA A 1 187 ? -4.715 15.810 0.819 1.00 97.25 187 ALA A N 1
ATOM 1454 C CA . ALA A 1 187 ? -4.351 15.821 -0.594 1.00 97.25 187 ALA A CA 1
ATOM 1455 C C . ALA A 1 187 ? -3.924 17.220 -1.067 1.00 97.25 187 ALA A C 1
ATOM 1457 O O . ALA A 1 187 ? -2.952 17.335 -1.808 1.00 97.25 187 ALA A O 1
ATOM 1458 N N . ASP A 1 188 ? -4.600 18.281 -0.616 1.00 96.50 188 ASP A N 1
ATOM 1459 C CA . ASP A 1 188 ? -4.223 19.671 -0.916 1.00 96.50 188 ASP A CA 1
ATOM 1460 C C . ASP A 1 188 ? -2.888 20.065 -0.264 1.00 96.50 188 ASP A C 1
ATOM 1462 O O . ASP A 1 188 ? -2.107 20.830 -0.829 1.00 96.50 188 ASP A O 1
ATOM 1466 N N . GLU A 1 189 ? -2.599 19.515 0.916 1.00 94.56 189 GLU A N 1
ATOM 1467 C CA . GLU A 1 189 ? -1.336 19.704 1.636 1.00 94.56 189 GLU A CA 1
ATOM 1468 C C . GLU A 1 189 ? -0.204 18.793 1.130 1.00 94.56 189 GLU A C 1
ATOM 1470 O O . GLU A 1 189 ? 0.936 18.899 1.615 1.00 94.56 189 GLU A O 1
ATOM 1475 N N . TRP A 1 190 ? -0.484 17.874 0.198 1.00 94.81 190 TRP A N 1
ATOM 1476 C CA . TRP A 1 190 ? 0.536 16.998 -0.366 1.00 94.81 190 TRP A CA 1
ATOM 1477 C C . TRP A 1 190 ? 1.570 17.828 -1.128 1.00 94.81 190 TRP A C 1
ATOM 1479 O O . TRP A 1 190 ? 1.267 18.531 -2.090 1.00 94.81 190 TRP A O 1
ATOM 1489 N N . LEU A 1 191 ? 2.820 17.733 -0.681 1.00 88.38 191 LEU A N 1
ATOM 1490 C CA . LEU A 1 191 ? 3.959 18.370 -1.328 1.00 88.38 191 LEU A CA 1
ATOM 1491 C C . LEU A 1 191 ? 4.775 17.295 -2.030 1.00 88.38 191 LEU A C 1
ATOM 1493 O O . LEU A 1 191 ? 4.963 16.219 -1.462 1.00 88.38 191 LEU A O 1
ATOM 1497 N N . GLU A 1 192 ? 5.296 17.629 -3.213 1.00 88.31 192 GLU A N 1
ATOM 1498 C CA . GLU A 1 192 ? 6.162 16.729 -3.976 1.00 88.31 192 GLU A CA 1
ATOM 1499 C C . GLU A 1 192 ? 7.282 16.145 -3.096 1.00 88.31 192 GLU A C 1
ATOM 1501 O O . GLU A 1 192 ? 7.932 16.854 -2.319 1.00 88.31 192 GLU A O 1
ATOM 1506 N N . SER A 1 193 ? 7.519 14.844 -3.238 1.00 91.75 193 SER A N 1
ATOM 1507 C CA . SER A 1 193 ? 8.545 14.103 -2.520 1.00 91.75 193 SER A CA 1
ATOM 1508 C C . SER A 1 193 ? 9.676 13.636 -3.432 1.00 91.75 193 SER A C 1
ATOM 1510 O O . SER A 1 193 ? 9.462 13.116 -4.520 1.00 91.75 193 SER A O 1
ATOM 1512 N N . GLU A 1 194 ? 10.900 13.722 -2.911 1.00 92.50 194 GLU A N 1
ATOM 1513 C CA . GLU A 1 194 ? 12.106 13.095 -3.474 1.00 92.50 194 GLU A CA 1
ATOM 1514 C C . GLU A 1 194 ? 12.144 11.564 -3.295 1.00 92.50 194 GLU A C 1
ATOM 1516 O O . GLU A 1 194 ? 13.133 10.924 -3.654 1.00 92.50 194 GLU A O 1
ATOM 1521 N N . ASP A 1 195 ? 11.141 10.980 -2.636 1.00 97.19 195 ASP A N 1
ATOM 1522 C CA . ASP A 1 195 ? 10.939 9.536 -2.541 1.00 97.19 195 ASP A CA 1
ATOM 1523 C C . ASP A 1 195 ? 9.830 9.130 -3.511 1.00 97.19 195 ASP A C 1
ATOM 1525 O O . ASP A 1 195 ? 8.645 9.337 -3.236 1.00 97.19 195 ASP A O 1
ATOM 1529 N N . SER A 1 196 ? 10.212 8.511 -4.626 1.00 97.81 196 SER A N 1
ATOM 1530 C CA . SER A 1 196 ? 9.263 8.100 -5.669 1.00 97.81 196 SER A CA 1
ATOM 1531 C C . SER A 1 196 ? 8.185 7.146 -5.153 1.00 97.81 196 SER A C 1
ATOM 1533 O O . SER A 1 196 ? 7.061 7.148 -5.654 1.00 97.81 196 SER A O 1
ATOM 1535 N N . SER A 1 197 ? 8.488 6.357 -4.116 1.00 98.31 197 SER A N 1
ATOM 1536 C CA . SER A 1 197 ? 7.496 5.468 -3.517 1.00 98.31 197 SER A CA 1
ATOM 1537 C C . SER A 1 197 ? 6.427 6.234 -2.740 1.00 98.31 197 SER A C 1
ATOM 1539 O O . SER A 1 197 ? 5.262 5.856 -2.804 1.00 98.31 197 SER A O 1
ATOM 1541 N N . ALA A 1 198 ? 6.792 7.330 -2.067 1.00 98.19 198 ALA A N 1
ATOM 1542 C CA . ALA A 1 198 ? 5.840 8.193 -1.374 1.00 98.19 198 ALA A CA 1
ATOM 1543 C C . ALA A 1 198 ? 4.895 8.884 -2.370 1.00 98.19 198 ALA A C 1
ATOM 1545 O O . ALA A 1 198 ? 3.684 8.872 -2.168 1.00 98.19 198 ALA A O 1
ATOM 1546 N N . GLU A 1 199 ? 5.437 9.399 -3.478 1.00 97.94 199 GLU A N 1
ATOM 1547 C CA . GLU A 1 199 ? 4.642 9.968 -4.577 1.00 97.94 199 GLU A CA 1
ATOM 1548 C C . GLU A 1 199 ? 3.688 8.941 -5.197 1.00 97.94 199 GLU A C 1
ATOM 1550 O O . GLU A 1 199 ? 2.517 9.243 -5.416 1.00 97.94 199 GLU A O 1
ATOM 1555 N N . ALA A 1 200 ? 4.153 7.714 -5.446 1.00 98.50 200 ALA A N 1
ATOM 1556 C CA . ALA A 1 200 ? 3.316 6.655 -6.005 1.00 98.50 200 ALA A CA 1
ATOM 1557 C C . ALA A 1 200 ? 2.157 6.265 -5.067 1.00 98.50 200 ALA A C 1
ATOM 1559 O O . ALA A 1 200 ? 1.032 6.061 -5.522 1.00 98.50 200 ALA A O 1
ATOM 1560 N N . ILE A 1 201 ? 2.409 6.195 -3.756 1.00 98.75 201 ILE A N 1
ATOM 1561 C CA . ILE A 1 201 ? 1.375 5.934 -2.741 1.00 98.75 201 ILE A CA 1
ATOM 1562 C C . ILE A 1 201 ? 0.356 7.081 -2.709 1.00 98.75 201 ILE A C 1
ATOM 1564 O O . ILE A 1 201 ? -0.851 6.836 -2.736 1.00 98.75 201 ILE A O 1
ATOM 1568 N N . ALA A 1 202 ? 0.828 8.331 -2.701 1.00 98.50 202 ALA A N 1
ATOM 1569 C CA . ALA A 1 202 ? -0.042 9.504 -2.726 1.00 98.5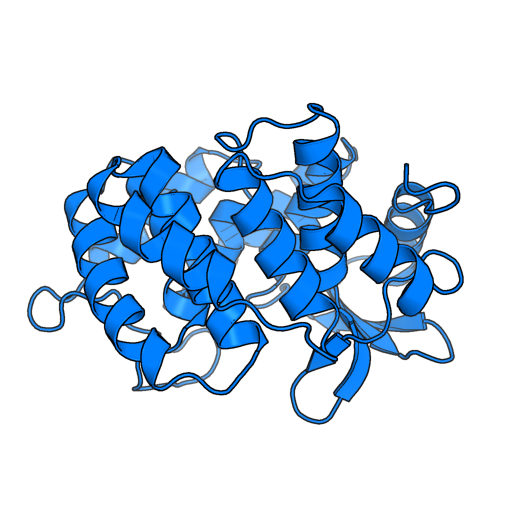0 202 ALA A CA 1
ATOM 1570 C C . ALA A 1 202 ? -0.876 9.572 -4.015 1.00 98.50 202 ALA A C 1
ATOM 1572 O O . ALA A 1 202 ? -2.058 9.898 -3.956 1.00 98.50 202 ALA A O 1
ATOM 1573 N N . ALA A 1 203 ? -0.311 9.183 -5.161 1.00 98.50 203 ALA A N 1
ATOM 1574 C CA . ALA A 1 203 ? -1.036 9.095 -6.426 1.00 98.50 203 ALA A CA 1
ATOM 1575 C C . ALA A 1 203 ? -2.241 8.139 -6.331 1.00 98.50 203 ALA A C 1
ATOM 1577 O O . ALA A 1 203 ? -3.330 8.482 -6.794 1.00 98.50 203 ALA A O 1
ATOM 1578 N N . VAL A 1 204 ? -2.091 6.981 -5.673 1.00 98.69 204 VAL A N 1
ATOM 1579 C CA . VAL A 1 204 ? -3.223 6.067 -5.424 1.00 98.69 204 VAL A CA 1
ATOM 1580 C C . VAL A 1 204 ? -4.293 6.727 -4.553 1.00 98.69 204 VAL A C 1
ATOM 1582 O O . VAL A 1 204 ? -5.482 6.599 -4.835 1.00 98.69 204 VAL A O 1
ATOM 1585 N N . ALA A 1 205 ? -3.903 7.478 -3.526 1.00 98.44 205 ALA A N 1
ATOM 1586 C CA . ALA A 1 205 ? -4.871 8.188 -2.696 1.00 98.44 205 ALA A CA 1
ATOM 1587 C C . ALA A 1 205 ? -5.633 9.271 -3.485 1.00 98.44 205 ALA A C 1
ATOM 1589 O O . ALA A 1 205 ? -6.855 9.362 -3.402 1.00 98.44 205 ALA A O 1
ATOM 1590 N N . VAL A 1 206 ? -4.922 10.051 -4.304 1.00 98.25 206 VAL A N 1
ATOM 1591 C CA . VAL A 1 206 ? -5.493 11.116 -5.144 1.00 98.25 206 VAL A CA 1
ATOM 1592 C C . VAL A 1 206 ? -6.512 10.553 -6.139 1.00 98.25 206 VAL A C 1
ATOM 1594 O O . VAL A 1 206 ? -7.616 11.089 -6.243 1.00 98.25 206 VAL A O 1
ATOM 1597 N N . VAL A 1 207 ? -6.199 9.444 -6.821 1.00 98.12 207 VAL A N 1
ATOM 1598 C CA . VAL A 1 207 ? -7.162 8.817 -7.745 1.00 98.12 207 VAL A CA 1
ATOM 1599 C C . VAL A 1 207 ? -8.362 8.214 -7.005 1.00 98.12 207 VAL A C 1
ATOM 1601 O O . VAL A 1 207 ? -9.485 8.317 -7.497 1.00 98.12 207 VAL A O 1
ATOM 1604 N N . LYS A 1 208 ? -8.175 7.670 -5.792 1.00 98.25 208 LYS A N 1
ATOM 1605 C CA . LYS A 1 208 ? -9.277 7.185 -4.937 1.00 98.25 208 LYS A CA 1
ATOM 1606 C C . LYS A 1 208 ? -10.233 8.297 -4.499 1.00 98.25 208 LYS A C 1
ATOM 1608 O O . LYS A 1 208 ? -11.427 8.049 -4.364 1.00 98.25 208 LYS A O 1
ATOM 1613 N N . LEU A 1 209 ? -9.740 9.527 -4.355 1.00 97.94 209 LEU A N 1
ATOM 1614 C CA . LEU A 1 209 ? -10.570 10.713 -4.109 1.00 97.94 209 LEU A CA 1
ATOM 1615 C C . LEU A 1 209 ? -11.289 11.230 -5.370 1.00 97.94 209 LEU A C 1
ATOM 1617 O O . LEU A 1 209 ? -12.060 12.183 -5.290 1.00 97.94 209 LEU A O 1
ATOM 1621 N N . GLY A 1 210 ? -11.073 10.610 -6.535 1.00 96.88 210 GLY A N 1
ATOM 1622 C CA . GLY A 1 210 ? -11.680 11.023 -7.803 1.00 96.88 210 GLY A CA 1
ATOM 1623 C C . GLY A 1 210 ? -11.002 12.235 -8.449 1.00 96.88 210 GLY A C 1
ATOM 1624 O O . GLY A 1 210 ? -11.589 12.871 -9.325 1.00 96.88 210 GLY A O 1
ATOM 1625 N N . ARG A 1 211 ? -9.777 12.569 -8.026 1.00 97.00 211 ARG A N 1
ATOM 1626 C CA . ARG A 1 211 ? -8.983 13.670 -8.585 1.00 97.00 211 ARG A CA 1
ATOM 1627 C C . ARG A 1 211 ? -8.149 13.194 -9.780 1.00 97.00 211 ARG A C 1
ATOM 1629 O O . ARG A 1 211 ? -7.775 12.026 -9.873 1.00 97.00 211 ARG A O 1
ATOM 1636 N N . ASP A 1 212 ? -7.821 14.118 -10.685 1.00 95.69 212 ASP A N 1
ATOM 1637 C CA . ASP A 1 212 ? -6.916 13.828 -11.802 1.00 95.69 212 ASP A CA 1
ATOM 1638 C C . ASP A 1 212 ? -5.482 13.616 -11.298 1.00 95.69 212 ASP A C 1
ATOM 1640 O O . ASP A 1 212 ? -4.812 14.542 -10.839 1.00 95.69 212 ASP A O 1
ATOM 1644 N N . VAL A 1 213 ? -5.014 12.373 -11.402 1.00 96.75 213 VAL A N 1
ATOM 1645 C CA . VAL A 1 213 ? -3.672 11.949 -10.987 1.00 96.75 213 VAL A CA 1
ATOM 1646 C C . VAL A 1 213 ? -2.647 12.019 -12.129 1.00 96.75 213 VAL A C 1
ATOM 1648 O O . VAL A 1 213 ? -1.448 11.849 -11.898 1.00 96.75 213 VAL A O 1
ATOM 1651 N N . SER A 1 214 ? -3.082 12.288 -13.367 1.00 95.69 214 SER A N 1
ATOM 1652 C CA . SER A 1 214 ? -2.218 12.253 -14.559 1.00 95.69 214 SER A CA 1
ATOM 1653 C C . SER A 1 214 ? -0.950 13.104 -14.411 1.00 95.69 214 SER A C 1
ATOM 1655 O O . SER A 1 214 ? 0.129 12.583 -14.695 1.00 95.69 214 SER A O 1
ATOM 1657 N N . PRO A 1 215 ? -1.004 14.343 -13.870 1.00 95.31 215 PRO A N 1
ATOM 1658 C CA . PRO A 1 215 ? 0.201 15.146 -13.679 1.00 95.31 215 PRO A CA 1
ATOM 1659 C C . PRO A 1 215 ? 1.218 14.523 -12.712 1.00 95.31 215 PRO A C 1
ATOM 1661 O O . PRO A 1 215 ? 2.418 14.727 -12.881 1.00 95.31 215 PRO A O 1
ATOM 1664 N N . MET A 1 216 ? 0.770 13.787 -11.687 1.00 96.31 216 MET A N 1
ATOM 1665 C CA . MET A 1 216 ? 1.675 13.090 -10.762 1.00 96.31 216 MET A CA 1
ATOM 1666 C C . MET A 1 216 ? 2.343 11.895 -11.443 1.00 96.31 216 MET A C 1
ATOM 1668 O O . MET A 1 216 ? 3.554 11.715 -11.320 1.00 96.31 216 MET A O 1
ATOM 1672 N N . LEU A 1 217 ? 1.567 11.104 -12.191 1.00 96.19 217 LEU A N 1
ATOM 1673 C CA . LEU A 1 217 ? 2.077 9.934 -12.909 1.00 96.19 217 LEU A CA 1
ATOM 1674 C C . LEU A 1 217 ? 3.066 10.320 -14.010 1.00 96.19 217 LEU A C 1
ATOM 1676 O O . LEU A 1 217 ? 4.112 9.681 -14.123 1.00 96.19 217 LEU A O 1
ATOM 1680 N N . ASP A 1 218 ? 2.775 11.378 -14.770 1.00 94.88 218 ASP A N 1
ATOM 1681 C CA . ASP A 1 218 ? 3.676 11.880 -15.809 1.00 94.88 218 ASP A CA 1
ATOM 1682 C C . ASP A 1 218 ? 4.998 12.376 -15.180 1.00 94.88 218 ASP A C 1
ATOM 1684 O O . ASP A 1 218 ? 6.072 11.993 -15.640 1.00 94.88 218 ASP A O 1
ATOM 1688 N N . ARG A 1 219 ? 4.960 13.105 -14.050 1.00 94.56 219 ARG A N 1
ATOM 1689 C CA . ARG A 1 219 ? 6.188 13.515 -13.332 1.00 94.56 219 ARG A CA 1
ATOM 1690 C C . ARG A 1 219 ? 6.995 12.333 -12.797 1.00 94.56 219 ARG A C 1
ATOM 1692 O O . ARG A 1 219 ? 8.221 12.340 -12.908 1.00 94.56 219 ARG A O 1
ATOM 1699 N N . LEU A 1 220 ? 6.335 11.337 -12.203 1.00 95.38 220 LEU A N 1
ATOM 1700 C CA . LEU A 1 220 ? 6.993 10.115 -11.730 1.00 95.38 220 LEU A CA 1
ATOM 1701 C C . LEU A 1 220 ? 7.683 9.385 -12.886 1.00 95.38 220 LEU A C 1
ATOM 1703 O O . LEU A 1 220 ? 8.841 8.987 -12.760 1.00 95.38 220 LEU A O 1
ATOM 1707 N N . ALA A 1 221 ? 6.989 9.256 -14.018 1.00 94.50 221 ALA A N 1
ATOM 1708 C CA . ALA A 1 221 ? 7.531 8.661 -15.228 1.00 94.50 221 ALA A CA 1
ATOM 1709 C C . ALA A 1 221 ? 8.761 9.415 -15.740 1.00 94.50 221 ALA A C 1
ATOM 1711 O O . ALA A 1 221 ? 9.822 8.823 -15.916 1.00 94.50 221 ALA A O 1
ATOM 1712 N N . GLU A 1 222 ? 8.643 10.727 -15.920 1.00 93.88 222 GLU A N 1
ATOM 1713 C CA . GLU A 1 222 ? 9.710 11.563 -16.474 1.00 93.88 222 GLU A CA 1
ATOM 1714 C C . GLU A 1 222 ? 10.954 11.621 -15.580 1.00 93.88 222 GLU A C 1
ATOM 1716 O O . GLU A 1 222 ? 12.076 11.635 -16.086 1.00 93.88 222 GLU A O 1
ATOM 1721 N N . ARG A 1 223 ? 10.777 11.675 -14.253 1.00 94.44 223 ARG A N 1
ATOM 1722 C CA . ARG A 1 223 ? 11.889 11.885 -13.312 1.00 94.44 223 ARG A CA 1
ATOM 1723 C C . ARG A 1 223 ? 12.551 10.597 -12.843 1.00 94.44 223 ARG A C 1
ATOM 1725 O O . ARG A 1 223 ? 13.738 10.621 -12.517 1.00 94.44 223 ARG A O 1
ATOM 1732 N N . HIS A 1 224 ? 11.796 9.506 -12.739 1.00 95.56 224 HIS A N 1
ATOM 1733 C CA . HIS A 1 224 ? 12.241 8.331 -11.990 1.00 95.56 224 HIS A CA 1
ATOM 1734 C C . HIS A 1 224 ? 12.294 7.041 -12.802 1.00 95.56 224 HIS A C 1
ATOM 1736 O O . HIS A 1 224 ? 12.913 6.088 -12.325 1.00 95.56 224 HIS A O 1
ATOM 1742 N N . PHE A 1 225 ? 11.713 6.978 -14.004 1.00 94.38 225 PHE A N 1
ATOM 1743 C CA . PHE A 1 225 ? 11.854 5.779 -14.826 1.00 94.38 225 PHE A CA 1
ATOM 1744 C C . PHE A 1 225 ? 13.180 5.745 -15.579 1.00 94.38 225 PHE A C 1
ATOM 1746 O O . PHE A 1 225 ? 13.485 6.615 -16.392 1.00 94.38 225 PHE A O 1
ATOM 1753 N N . VAL A 1 226 ? 13.944 4.680 -15.343 1.00 91.38 226 VAL A N 1
ATOM 1754 C CA . VAL A 1 226 ? 15.196 4.383 -16.046 1.00 91.38 226 VAL A CA 1
ATOM 1755 C C . VAL A 1 226 ? 15.182 2.912 -16.437 1.00 91.38 226 VAL A C 1
ATOM 1757 O O . VAL A 1 226 ? 15.099 2.037 -15.576 1.00 91.38 226 VAL A O 1
ATOM 1760 N N . ASP A 1 227 ? 15.235 2.627 -17.738 1.00 87.50 227 ASP A N 1
ATOM 1761 C CA . ASP A 1 227 ? 15.230 1.261 -18.284 1.00 87.50 227 ASP A CA 1
ATOM 1762 C C . ASP A 1 227 ? 14.082 0.386 -17.737 1.00 87.50 227 ASP A C 1
ATOM 1764 O O . ASP A 1 227 ? 14.279 -0.756 -17.332 1.00 87.50 227 ASP A O 1
ATOM 1768 N N . GLY A 1 228 ? 12.871 0.949 -17.656 1.00 88.12 228 GLY A N 1
ATOM 1769 C CA . GLY A 1 228 ? 11.681 0.246 -17.155 1.00 88.12 228 GLY A CA 1
ATOM 1770 C C . GLY A 1 228 ? 11.593 0.098 -15.629 1.00 88.12 228 GLY A C 1
ATOM 1771 O O . GLY A 1 228 ? 10.622 -0.477 -15.140 1.00 88.12 228 GLY A O 1
ATOM 1772 N N . ARG A 1 229 ? 12.558 0.637 -14.874 1.00 93.88 229 ARG A N 1
ATOM 1773 C CA . ARG A 1 229 ? 12.597 0.618 -13.402 1.00 93.88 229 ARG A CA 1
ATOM 1774 C C . ARG A 1 229 ? 12.161 1.959 -12.833 1.00 93.88 229 ARG A C 1
ATOM 1776 O O . ARG A 1 229 ? 12.662 2.987 -13.281 1.00 93.88 229 ARG A O 1
ATOM 1783 N N . LEU A 1 230 ? 11.311 1.949 -11.807 1.00 96.56 230 LEU A N 1
ATOM 1784 C CA . LEU A 1 230 ? 10.985 3.150 -11.035 1.00 96.56 230 LEU A CA 1
ATOM 1785 C C . LEU A 1 230 ? 12.041 3.356 -9.936 1.00 96.56 230 LEU A C 1
ATOM 1787 O O . LEU A 1 230 ? 11.959 2.756 -8.863 1.00 96.56 230 LEU A O 1
ATOM 1791 N N . LEU A 1 231 ? 13.044 4.191 -10.214 1.00 97.19 231 LEU A N 1
ATOM 1792 C CA . LEU A 1 231 ? 14.098 4.572 -9.265 1.00 97.19 231 LEU A CA 1
ATOM 1793 C C . LEU A 1 231 ? 13.629 5.712 -8.344 1.00 97.19 231 LEU A C 1
ATOM 1795 O O . LEU A 1 231 ? 12.438 5.996 -8.250 1.00 97.19 231 LEU A O 1
ATOM 1799 N N . GLY A 1 232 ? 14.544 6.363 -7.620 1.00 97.19 232 GLY A N 1
ATOM 1800 C CA . GLY A 1 232 ? 14.208 7.465 -6.706 1.00 97.19 232 GLY A CA 1
ATOM 1801 C C . GLY A 1 232 ? 13.634 7.035 -5.354 1.00 97.19 232 GLY A C 1
ATOM 1802 O O . GLY A 1 232 ? 13.348 7.884 -4.516 1.00 97.19 232 GLY A O 1
ATOM 1803 N N . GLY A 1 233 ? 13.489 5.735 -5.103 1.00 97.88 233 GLY A N 1
ATOM 1804 C CA . GLY A 1 233 ? 12.971 5.232 -3.840 1.00 97.88 233 GLY A CA 1
ATOM 1805 C C . GLY A 1 233 ? 13.965 5.403 -2.692 1.00 97.88 233 GLY A C 1
ATOM 1806 O O . GLY A 1 233 ? 15.182 5.258 -2.871 1.00 97.88 233 GLY A O 1
ATOM 1807 N N . ARG A 1 234 ? 13.451 5.701 -1.492 1.00 96.69 234 ARG A N 1
ATOM 1808 C CA . ARG A 1 234 ? 14.260 5.861 -0.269 1.00 96.69 234 ARG A CA 1
ATOM 1809 C C . ARG A 1 234 ? 13.850 4.870 0.817 1.00 96.69 234 ARG A C 1
ATOM 1811 O O . ARG A 1 234 ? 12.696 4.860 1.238 1.00 96.69 234 ARG A O 1
ATOM 1818 N N . TYR A 1 235 ? 14.762 4.047 1.318 1.00 94.25 235 TYR A N 1
ATOM 1819 C CA . TYR A 1 235 ? 14.448 3.039 2.339 1.00 94.25 235 TYR A CA 1
ATOM 1820 C C . TYR A 1 235 ? 15.596 2.896 3.335 1.00 94.25 235 TYR A C 1
ATOM 1822 O O . TYR A 1 235 ? 16.683 2.482 2.952 1.00 94.25 235 TYR A O 1
ATOM 1830 N N . GLU A 1 236 ? 15.348 3.240 4.602 1.00 89.62 236 GLU A N 1
ATOM 1831 C CA . GLU A 1 236 ? 16.397 3.355 5.625 1.00 89.62 236 GLU A CA 1
ATOM 1832 C C . GLU A 1 236 ? 17.517 4.296 5.135 1.00 89.62 236 GLU A C 1
ATOM 1834 O O . GLU A 1 236 ? 17.248 5.461 4.838 1.00 89.62 236 GLU A O 1
ATOM 1839 N N . GLU A 1 237 ? 18.749 3.806 5.001 1.00 92.06 237 GLU A N 1
ATOM 1840 C CA . GLU A 1 237 ? 19.888 4.568 4.469 1.00 92.06 237 GLU A CA 1
ATOM 1841 C C . GLU A 1 237 ? 19.982 4.528 2.931 1.00 92.06 237 GLU A C 1
ATOM 1843 O O . GLU A 1 237 ? 20.794 5.234 2.329 1.00 92.06 237 GLU A O 1
ATOM 1848 N N . LEU A 1 238 ? 19.156 3.711 2.269 1.00 94.94 238 LEU A N 1
ATOM 1849 C CA . LEU A 1 238 ? 19.165 3.556 0.818 1.00 94.94 238 LEU A CA 1
ATOM 1850 C C . LEU A 1 238 ? 18.484 4.744 0.146 1.00 94.94 238 LEU A C 1
ATOM 1852 O O . LEU A 1 238 ? 17.364 5.128 0.491 1.00 94.94 238 LEU A O 1
ATOM 1856 N N . VAL A 1 239 ? 19.138 5.277 -0.881 1.00 95.38 239 VAL A N 1
ATOM 1857 C CA . VAL A 1 239 ? 18.621 6.361 -1.718 1.00 95.38 239 VAL A CA 1
ATOM 1858 C C . VAL A 1 239 ? 18.635 5.953 -3.183 1.00 95.38 239 VAL A C 1
ATOM 1860 O O . VAL A 1 239 ? 19.506 5.196 -3.611 1.00 95.38 239 VAL A O 1
ATOM 1863 N N . ASN A 1 240 ? 17.677 6.470 -3.950 1.00 96.88 240 ASN A N 1
ATOM 1864 C CA . ASN A 1 240 ? 17.551 6.243 -5.389 1.00 96.88 240 ASN A CA 1
ATOM 1865 C C . ASN A 1 240 ? 17.352 4.770 -5.809 1.00 96.88 240 ASN A C 1
ATOM 1867 O O . ASN A 1 240 ? 17.627 4.417 -6.949 1.00 96.88 240 ASN A O 1
ATOM 1871 N N . HIS A 1 241 ? 16.895 3.899 -4.911 1.00 97.75 241 HIS A N 1
ATOM 1872 C CA . HIS A 1 241 ? 16.683 2.485 -5.231 1.00 97.75 241 HIS A CA 1
ATOM 1873 C C . HIS A 1 241 ? 15.328 2.259 -5.905 1.00 97.75 241 HIS A C 1
ATOM 1875 O O . HIS A 1 241 ? 14.381 3.018 -5.694 1.00 97.75 241 HIS A O 1
ATOM 1881 N N . GLU A 1 242 ? 15.222 1.180 -6.676 1.00 97.94 242 GLU A N 1
ATOM 1882 C CA . GLU A 1 242 ? 13.916 0.634 -7.048 1.00 97.94 242 GLU A CA 1
ATOM 1883 C C . GLU A 1 242 ? 13.329 -0.075 -5.829 1.00 97.94 242 GLU A C 1
ATOM 1885 O O . GLU A 1 242 ? 14.017 -0.860 -5.176 1.00 97.94 242 GLU A O 1
ATOM 1890 N N . LEU A 1 243 ? 12.065 0.192 -5.512 1.00 98.44 243 LEU A N 1
ATOM 1891 C CA . LEU A 1 243 ? 11.370 -0.404 -4.372 1.00 98.44 243 LEU A CA 1
ATOM 1892 C C . LEU A 1 243 ? 10.147 -1.162 -4.886 1.00 98.44 243 LEU A C 1
ATOM 1894 O O . LEU A 1 243 ? 9.374 -0.614 -5.680 1.00 98.44 243 LEU A O 1
ATOM 1898 N N . VAL A 1 244 ? 9.938 -2.402 -4.425 1.00 98.25 244 VAL A N 1
ATOM 1899 C CA . VAL A 1 244 ? 8.811 -3.227 -4.909 1.00 98.25 244 VAL A CA 1
ATOM 1900 C C . VAL A 1 244 ? 7.463 -2.548 -4.650 1.00 98.25 244 VAL A C 1
ATOM 1902 O O . VAL A 1 244 ? 6.590 -2.557 -5.514 1.00 98.25 244 VAL A O 1
ATOM 1905 N N . TRP A 1 245 ? 7.312 -1.882 -3.500 1.00 98.44 245 TRP A N 1
ATOM 1906 C CA . TRP A 1 245 ? 6.095 -1.141 -3.175 1.00 98.44 245 TRP A CA 1
ATOM 1907 C C . TRP A 1 245 ? 5.934 0.102 -4.050 1.00 98.44 245 TRP A C 1
ATOM 1909 O O . TRP A 1 245 ? 4.841 0.341 -4.541 1.0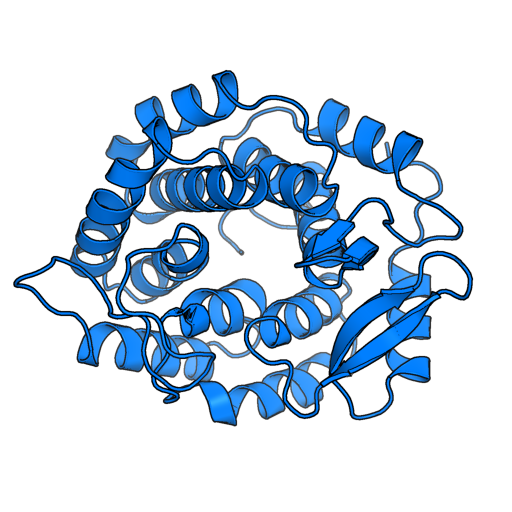0 98.44 245 TRP A O 1
ATOM 1919 N N . GLY A 1 246 ? 7.005 0.857 -4.322 1.00 98.25 246 GLY A N 1
ATOM 1920 C CA . GLY A 1 246 ? 6.932 2.014 -5.222 1.00 98.25 246 GLY A CA 1
ATOM 1921 C C . GLY A 1 246 ? 6.433 1.621 -6.614 1.00 98.25 246 GLY A C 1
ATOM 1922 O O . GLY A 1 246 ? 5.502 2.228 -7.138 1.00 98.25 246 GLY A O 1
ATOM 1923 N N . THR A 1 247 ? 6.991 0.540 -7.167 1.00 97.75 247 THR A N 1
ATOM 1924 C CA . THR A 1 247 ? 6.567 -0.011 -8.465 1.00 97.75 247 THR A CA 1
ATOM 1925 C C . THR A 1 247 ? 5.109 -0.468 -8.433 1.00 97.75 247 THR A C 1
ATOM 1927 O O . THR A 1 247 ? 4.348 -0.167 -9.353 1.00 97.75 247 THR A O 1
ATOM 1930 N N . PHE A 1 248 ? 4.698 -1.150 -7.359 1.00 98.38 248 PHE A N 1
ATOM 1931 C CA . PHE A 1 248 ? 3.316 -1.580 -7.172 1.00 98.38 248 PHE A CA 1
ATOM 1932 C C . PHE A 1 248 ? 2.330 -0.408 -7.135 1.00 98.38 248 PHE A C 1
ATOM 1934 O O . PHE A 1 248 ? 1.379 -0.404 -7.913 1.00 98.38 248 PHE A O 1
ATOM 1941 N N . PHE A 1 249 ? 2.558 0.600 -6.288 1.00 98.56 249 PHE A N 1
ATOM 1942 C CA . PHE A 1 249 ? 1.634 1.732 -6.165 1.00 98.56 249 PHE A CA 1
ATOM 1943 C C . PHE A 1 249 ? 1.584 2.581 -7.437 1.00 98.56 249 PHE A C 1
ATOM 1945 O O . PHE A 1 249 ? 0.513 3.055 -7.806 1.00 98.56 249 PHE A O 1
ATOM 1952 N N . PHE A 1 250 ? 2.694 2.699 -8.172 1.00 98.19 250 PHE A N 1
ATOM 1953 C CA . PHE A 1 250 ? 2.680 3.356 -9.478 1.00 98.19 250 PHE A CA 1
ATOM 1954 C C . PHE A 1 250 ? 1.815 2.581 -10.484 1.00 98.19 250 PHE A C 1
ATOM 1956 O O . PHE A 1 250 ? 0.955 3.166 -11.143 1.00 98.19 250 PHE A O 1
ATOM 1963 N N . ALA A 1 251 ? 1.995 1.257 -10.571 1.00 97.38 251 ALA A N 1
ATOM 1964 C CA . ALA A 1 251 ? 1.188 0.400 -11.440 1.00 97.38 251 ALA A CA 1
ATOM 1965 C C . ALA A 1 251 ? -0.305 0.444 -11.070 1.00 97.38 251 ALA A C 1
ATOM 1967 O O . ALA A 1 251 ? -1.160 0.462 -11.958 1.00 97.38 251 ALA A O 1
ATOM 1968 N N . LEU A 1 252 ? -0.604 0.482 -9.769 1.00 97.88 252 LEU A N 1
ATOM 1969 C CA . LEU A 1 252 ? -1.957 0.559 -9.229 1.00 97.88 252 LEU A CA 1
ATOM 1970 C C . LEU A 1 252 ? -2.633 1.885 -9.597 1.00 97.88 252 LEU A C 1
ATOM 1972 O O . LEU A 1 252 ? -3.723 1.871 -10.168 1.00 97.88 252 LEU A O 1
ATOM 1976 N N . ALA A 1 253 ? -1.965 3.016 -9.348 1.00 97.94 253 ALA A N 1
ATOM 1977 C CA . ALA A 1 253 ? -2.478 4.340 -9.699 1.00 97.94 253 ALA A CA 1
ATOM 1978 C C . ALA A 1 253 ? -2.727 4.469 -11.208 1.00 97.94 253 ALA A C 1
ATOM 1980 O O . ALA A 1 253 ? -3.767 4.984 -11.615 1.00 97.94 253 ALA A O 1
ATOM 19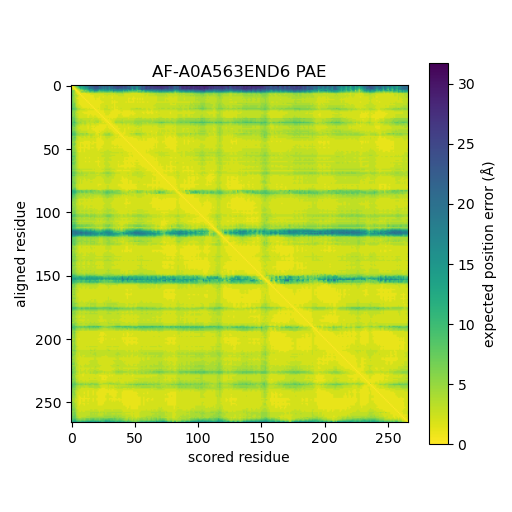81 N N . LEU A 1 254 ? -1.811 3.949 -12.033 1.00 96.31 254 LEU A N 1
ATOM 1982 C CA . LEU A 1 254 ? -1.965 3.929 -13.487 1.00 96.31 254 LEU A CA 1
ATOM 1983 C C . LEU A 1 254 ? -3.152 3.057 -13.930 1.00 96.31 254 LEU A C 1
ATOM 1985 O O . LEU A 1 254 ? -3.908 3.440 -14.816 1.00 96.31 254 LEU A O 1
ATOM 1989 N N . ALA A 1 255 ? -3.345 1.886 -13.316 1.00 96.12 255 ALA A N 1
ATOM 1990 C CA . ALA A 1 255 ? -4.487 1.027 -13.628 1.00 96.12 255 ALA A CA 1
ATOM 1991 C C . ALA A 1 255 ? -5.827 1.686 -13.273 1.00 96.12 255 ALA A C 1
ATOM 1993 O O . ALA A 1 255 ? -6.780 1.575 -14.045 1.00 96.12 255 ALA A O 1
ATOM 1994 N N . MET A 1 256 ? -5.893 2.387 -12.140 1.00 97.44 256 MET A N 1
ATOM 1995 C CA . MET A 1 256 ? -7.084 3.125 -11.719 1.00 97.44 256 MET A CA 1
ATOM 1996 C C . MET A 1 256 ? -7.354 4.341 -12.611 1.00 97.44 256 MET A C 1
ATOM 1998 O O . MET A 1 256 ? -8.490 4.535 -13.040 1.00 97.44 256 MET A O 1
ATOM 2002 N N . SER A 1 257 ? -6.327 5.130 -12.948 1.00 96.06 257 SER A N 1
ATOM 2003 C CA . SER A 1 257 ? -6.492 6.330 -13.784 1.00 96.06 257 SER A CA 1
ATOM 2004 C C . SER A 1 257 ? -6.936 6.005 -15.212 1.00 96.06 257 SER A C 1
ATOM 2006 O O . SER A 1 257 ? -7.673 6.772 -15.827 1.00 96.06 257 SER A O 1
ATOM 2008 N N . GLU A 1 258 ? -6.541 4.840 -15.726 1.00 94.50 258 GLU A N 1
ATOM 2009 C CA . GLU A 1 258 ? -6.954 4.326 -17.034 1.00 94.50 258 GLU A CA 1
ATOM 2010 C C . GLU A 1 258 ? -8.299 3.575 -16.994 1.00 94.50 258 GLU A C 1
ATOM 2012 O O . GLU A 1 258 ? -8.750 3.064 -18.020 1.00 94.50 258 GLU A O 1
ATOM 2017 N N . GLY A 1 259 ? -8.937 3.468 -15.822 1.00 94.88 259 GLY A N 1
ATOM 2018 C CA . GLY A 1 259 ? -10.205 2.755 -15.643 1.00 94.88 259 GLY A CA 1
ATOM 2019 C C . GLY A 1 259 ? -10.103 1.233 -15.802 1.00 94.88 259 GLY A C 1
ATOM 2020 O O . GLY A 1 259 ? -11.121 0.568 -15.991 1.00 94.88 259 GLY A O 1
ATOM 2021 N N . ARG A 1 260 ? -8.892 0.663 -15.738 1.00 94.88 260 ARG A N 1
ATOM 2022 C CA . ARG A 1 260 ? -8.656 -0.793 -15.785 1.00 94.88 260 ARG A CA 1
ATOM 2023 C C . ARG A 1 260 ? -8.932 -1.481 -14.449 1.00 94.88 260 ARG A C 1
ATOM 2025 O O . ARG A 1 260 ? -9.114 -2.695 -14.431 1.00 94.88 260 ARG A O 1
ATOM 2032 N N . LEU A 1 261 ? -8.938 -0.721 -13.356 1.00 94.81 261 LEU A N 1
ATOM 2033 C CA . LEU A 1 261 ? -9.245 -1.188 -12.007 1.00 94.81 261 LEU A CA 1
ATOM 2034 C C . LEU A 1 261 ? -10.135 -0.161 -11.301 1.00 94.81 261 LEU A C 1
ATOM 2036 O O . LEU A 1 261 ? -9.871 1.039 -11.391 1.00 94.81 261 LEU A O 1
ATOM 2040 N N . SER A 1 262 ? -11.167 -0.615 -10.588 1.00 94.81 262 SER A N 1
ATOM 2041 C CA . SER A 1 262 ? -11.976 0.281 -9.760 1.00 94.81 262 SER A CA 1
ATOM 2042 C C . SER A 1 262 ? -11.197 0.714 -8.513 1.00 94.81 262 SER A C 1
ATOM 2044 O O . SER A 1 262 ? -10.553 -0.132 -7.889 1.00 94.81 262 SER A O 1
ATOM 2046 N N . PRO A 1 263 ? -11.320 1.975 -8.058 1.00 92.81 263 PRO A N 1
ATOM 2047 C CA . PRO A 1 263 ? -10.847 2.396 -6.737 1.00 92.81 263 PRO A CA 1
ATOM 2048 C C . PRO A 1 263 ? -11.384 1.554 -5.563 1.00 92.81 263 PRO A C 1
ATOM 2050 O O . PRO A 1 263 ? -10.781 1.544 -4.498 1.00 92.81 263 PRO A O 1
ATOM 2053 N N . HIS A 1 264 ? -12.504 0.842 -5.746 1.00 87.88 264 HIS A N 1
ATOM 2054 C CA . HIS A 1 264 ? -13.064 -0.077 -4.746 1.00 87.88 264 HIS A CA 1
ATOM 2055 C C . HIS A 1 264 ? -12.458 -1.490 -4.779 1.00 87.88 264 HIS A C 1
ATOM 2057 O O . HIS A 1 264 ? -12.762 -2.294 -3.902 1.00 87.88 264 HIS A O 1
ATOM 2063 N N . ASP A 1 265 ? -11.647 -1.844 -5.776 1.00 84.62 265 ASP A N 1
ATOM 2064 C CA . ASP A 1 265 ? -11.131 -3.213 -5.886 1.00 84.62 265 ASP A CA 1
ATOM 2065 C C . ASP A 1 265 ? -9.843 -3.424 -5.066 1.00 84.62 265 ASP A C 1
ATOM 2067 O O . ASP A 1 265 ? -9.593 -4.556 -4.637 1.00 84.62 265 ASP A O 1
ATOM 2071 N N . LEU A 1 266 ? -9.071 -2.358 -4.794 1.00 74.69 266 LEU A N 1
ATOM 2072 C CA . LEU A 1 266 ? -7.837 -2.315 -3.984 1.00 74.69 266 LEU A CA 1
ATOM 2073 C C . LEU A 1 266 ? -7.539 -0.895 -3.494 1.00 74.69 266 LEU A C 1
ATOM 2075 O O . LEU A 1 266 ? -7.966 0.072 -4.143 1.00 74.69 266 LEU A O 1
#

Nearest PDB structures (foldseek):
  5i9g-assembly1_C  TM=3.756E-01  e=5.979E-02  unidentified
  5i9d-assembly1_A  TM=2.870E-01  e=8.808E-02  unidentified
  4leu-assembly1_A  TM=4.323E-01  e=3.497E+00  Arabidopsis thaliana
  5xah-assembly3_C  TM=3.675E-01  e=5.958E+00  Homo sapiens
  5aio-assembly1_A  TM=2.173E-01  e=1.327E+00  Saccharomyces cerevisiae

Foldseek 3Di:
DLPPQDLVVVLVVCCVQQPQWAFFWADQPPRHTDTHNQCALNLLLNLLSCVLVVHPCSVVSLVSCLVVLQAFALSLLSNCQSNPPDPVSLLSSLVNQVVQQDPVQLARAGGPRHPDDRDDALSSQASNLLSNLVSVNQSSSVSHLVSNLVCQVVDPDLLSLLSNLLSLLSCCVRVHCPSVVVSVVSLVVRDDDLALLSLLSNLLSCVSNVHQSVVSLNCQSVPADDPSARFSHDDDPDGRIGGSNSSSSSSNSVCSNVVVDPNSSD

Organism: NCBI:txid2591470

Radius of gyration: 16.99 Å; Cα contacts (8 Å, |Δi|>4): 482; chains: 1; bounding box: 42×40×49 Å

Mean predicted aligned error: 3.47 Å

Secondary structure (DSSP, 8-state):
--TT--HHHHHHHHHHHHTTSEEEEE-TTT-PEEEESS-GGGHHHHHHHHHHTT-TTHHHHHHGGGGGTT-SBTTHHHHHHHT-S-HHHHHHHHHHHHHT-BTTTTB---BSSSS---S--GGGTTTHHHHHHHTT-HHHHHHHHHHHHTTGGG---HHHHHHHHHHHHHHHHHT-GGGHHHHHHHHHT----S-HHHHHHHHHHHHHTT---HHHHHHHHHHHEETTEE--EEETTEEEEEEHHHHHHHHHHHHHHTTSS-TTT-

InterPro domains:
  IPR008928 Six-hairpin glycosidase superfamily [SSF48208] (9-260)
  IPR012341 Six-hairpin glycosidase-like superfamily [G3DSA:1.50.10.10] (4-154)
  IPR012341 Six-hairpin glycosidase-like superfamily [G3DSA:1.50.10.10] (155-262)

Sequence (266 aa):
MVAGVNLRDRVEQTLAEVGDRFPLHADPVGGLWRTTARGSWTAGFWVGLLSLFGHPETPRWNARLECWSDADTVLQGMIFWYGRSDADLAVRAAKSLVSRFDAGTGLVPWGDAIGQDTGIRADGAAGVVPLLAWAGFHDVARSHLDQHLELHPLERWSRGRAWLLLAAADAVLWLGDDYRDRAETMADEWLESEDSSAEAIAAVAVVKLGRDVSPMLDRLAERHFVDGRLLGGRYEELVNHELVWGTFFFALALAMSEGRLSPHDL

Solvent-accessible surface area (backbone atoms only — not comparable to full-atom values): 13887 Å² total; per-residue (Å²): 128,76,80,84,70,45,56,66,61,42,49,54,51,46,52,68,73,45,58,91,32,28,65,49,38,19,46,67,87,82,59,55,67,45,66,35,83,74,22,66,64,52,35,8,27,56,31,25,43,32,49,78,70,68,41,87,60,28,66,66,53,42,63,63,49,57,81,46,33,76,45,47,36,31,45,40,15,34,26,34,37,49,22,57,82,49,69,69,56,33,49,46,25,39,52,44,47,58,75,53,48,36,82,90,77,34,33,57,57,50,36,64,72,74,62,81,56,93,67,91,54,41,64,49,35,26,32,28,32,49,37,23,29,76,69,67,40,47,71,60,23,48,40,32,40,59,60,50,59,71,43,54,92,72,52,81,50,62,49,39,47,17,24,44,35,28,31,30,24,39,34,31,79,64,75,36,69,90,36,38,71,59,25,53,50,48,57,72,67,60,67,93,54,85,28,39,32,24,44,18,37,34,35,37,20,39,43,51,68,72,45,90,38,62,73,58,54,46,51,48,49,73,74,25,50,53,97,51,37,50,28,33,16,64,56,94,92,44,68,41,20,27,30,45,56,27,48,28,28,40,53,49,29,51,33,38,76,71,66,77,37,59,67,88,78,97

pLDDT: mean 94.23, std 7.15, range [48.19, 98.75]